Protein AF-A0A2D5AUI6-F1 (afdb_monomer_lite)

Sequence (337 aa):
MSNEEKGPAPGEEEDAEVAATCLLLDLNDKFDRFAADVLGKLDGIMELKTVVAQLCESRCRQRASEATRKRQQRARDKEERERDRIPLDTCIFRRDDRLKLKYFYWAHIGIQFGLVGDSARFLQFVAGDWNHKTFLKKPIARISNRPNYWKGGIRHECTWCDMFGSERKVNSNTCWEIIFWDFKYHMVQVVQRMAAMPDWPNVTRPFKDAVRVALGDMHCMCEDEIGPLVVKGHTFEPQMPAEDMDKVPHFKILVQQVMQAYRRGISKGCDSDLEVVRIGKRCYDEHCKLLRNEANNMRFLVNLKGHAGKKLTDQERDHREHLGFLGFYEKPDVKTV

Foldseek 3Di:
DDDDDDDDDPPPVVVVVVVVVVVVVVVVVVVVVVVVVVVVVVVVVVVVVVVVVVVVVVVVVVVVVVVVVVVVVVVVVLCVLCVQAAAADQALLADDLSCLQVLLLLLLLLLLCQLVLNLLQSLLASLQCSQPRHHNHGQWDQDPNWTWGHHRNGTDTDHLCQQQNDLPWHQLVCLLSHNVLSNLNSLLLNQVSNQPDPSLVSGDPSNLLLSLLSNAPVQVSCCVRRRFDADPNDTGHSPPPSVVCVVPVVSGVSSSSSSVSSVSCNPVGHDCPPPSNVSSNVVSVVVVVVLLVVQVVLVVVCVVCVVVVHDDDPVSVVSLVVSVSSPNHDDPDPPDD

Radius of gyration: 42.54 Å; chains: 1; bounding box: 48×170×56 Å

Structure (mmCIF, N/CA/C/O backbone):
data_AF-A0A2D5AUI6-F1
#
_entry.id   AF-A0A2D5AUI6-F1
#
loop_
_atom_site.group_PDB
_atom_site.id
_atom_site.type_symbol
_atom_site.label_atom_id
_atom_site.label_alt_id
_atom_site.label_comp_id
_atom_site.label_asym_id
_atom_site.label_entity_id
_atom_site.label_seq_id
_atom_site.pdbx_PDB_ins_code
_atom_site.Cartn_x
_atom_site.Cartn_y
_atom_site.Cartn_z
_atom_site.occupancy
_atom_site.B_iso_or_equiv
_atom_site.auth_seq_id
_atom_site.auth_comp_id
_atom_site.auth_asym_id
_atom_site.auth_atom_id
_atom_site.pdbx_PDB_model_num
ATOM 1 N N . MET A 1 1 ? -4.365 139.238 30.256 1.00 38.31 1 MET A N 1
ATOM 2 C CA . MET A 1 1 ? -3.636 138.032 29.827 1.00 38.31 1 MET A CA 1
ATOM 3 C C . MET A 1 1 ? -4.371 136.849 30.407 1.00 38.31 1 MET A C 1
ATOM 5 O O . MET A 1 1 ? -4.697 136.907 31.582 1.00 38.31 1 MET A O 1
ATOM 9 N N . SER A 1 2 ? -4.611 135.843 29.567 1.00 44.75 2 SER A N 1
ATOM 10 C CA . SER A 1 2 ? -4.887 134.466 29.988 1.00 44.75 2 SER A CA 1
ATOM 11 C C . SER A 1 2 ? -6.259 134.234 30.624 1.00 44.75 2 SER A C 1
ATOM 13 O O . SER A 1 2 ? -6.348 134.005 31.823 1.00 44.75 2 SER A O 1
ATOM 15 N N . ASN A 1 3 ? -7.316 134.266 29.802 1.00 31.61 3 ASN A N 1
ATOM 16 C CA . ASN A 1 3 ? -8.539 133.551 30.157 1.00 31.61 3 ASN A CA 1
ATOM 17 C C . ASN A 1 3 ? -8.384 132.095 29.736 1.00 31.61 3 ASN A C 1
ATOM 19 O O . ASN A 1 3 ? -8.105 131.785 28.576 1.00 31.61 3 ASN A O 1
ATOM 23 N N . GLU A 1 4 ? -8.516 131.275 30.762 1.00 49.44 4 GLU A N 1
ATOM 24 C CA . GLU A 1 4 ? -8.685 129.840 30.781 1.00 49.44 4 GLU A CA 1
ATOM 25 C C . GLU A 1 4 ? -9.845 129.364 29.897 1.00 49.44 4 GLU A C 1
ATOM 27 O O . GLU A 1 4 ? -10.679 130.141 29.431 1.00 49.44 4 GLU A O 1
ATOM 32 N N . GLU A 1 5 ? -9.894 128.035 29.797 1.00 41.78 5 GLU A N 1
ATOM 33 C CA . GLU A 1 5 ? -11.000 127.209 29.314 1.00 41.78 5 GLU A CA 1
ATOM 34 C C . GLU A 1 5 ? -11.079 127.088 27.783 1.00 41.78 5 GLU A C 1
ATOM 36 O O . GLU A 1 5 ? -11.071 128.052 27.029 1.00 41.78 5 GLU A O 1
ATOM 41 N N . LYS A 1 6 ? -11.143 125.877 27.231 1.00 47.16 6 LYS A N 1
ATOM 42 C CA . LYS A 1 6 ? -12.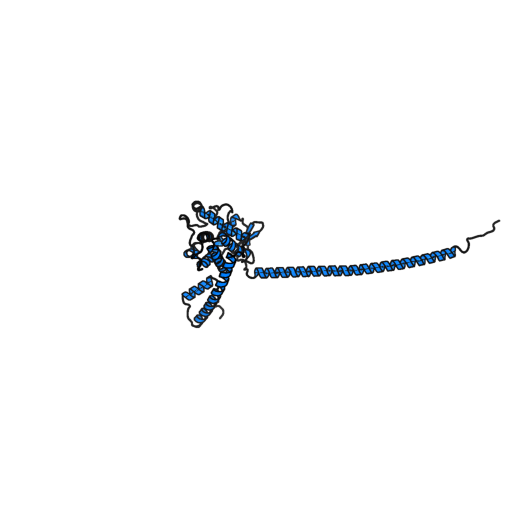062 124.811 27.634 1.00 47.16 6 LYS A CA 1
ATOM 43 C C . LYS A 1 6 ? -11.436 123.425 27.498 1.00 47.16 6 LYS A C 1
ATOM 45 O O . LYS A 1 6 ? -10.985 123.054 26.417 1.00 47.16 6 LYS A O 1
ATOM 50 N N . GLY A 1 7 ? -11.452 122.674 28.601 1.00 42.06 7 GLY A N 1
ATOM 51 C CA . GLY A 1 7 ? -11.261 121.224 28.592 1.00 42.06 7 GLY A CA 1
ATOM 52 C C . GLY A 1 7 ? -12.373 120.514 27.804 1.00 42.06 7 GLY A C 1
ATOM 53 O O . GLY A 1 7 ? -13.402 121.136 27.512 1.00 42.06 7 GLY A O 1
ATOM 54 N N . PRO A 1 8 ? -12.149 119.246 27.417 1.00 44.72 8 PRO A N 1
ATOM 55 C CA . PRO A 1 8 ? -12.988 118.527 26.463 1.00 44.72 8 PRO A CA 1
ATOM 56 C C . PRO A 1 8 ? -14.406 118.324 27.001 1.00 44.72 8 PRO A C 1
ATOM 58 O O . PRO A 1 8 ? -14.630 118.301 28.210 1.00 44.72 8 PRO A O 1
ATOM 61 N N . ALA A 1 9 ? -15.372 118.236 26.086 1.00 43.06 9 ALA A N 1
ATOM 62 C CA . ALA A 1 9 ? -16.791 118.246 26.409 1.00 43.06 9 ALA A CA 1
ATOM 63 C C . ALA A 1 9 ? -17.230 116.985 27.190 1.00 43.06 9 ALA A C 1
ATOM 65 O O . ALA A 1 9 ? -16.770 115.889 26.873 1.00 43.06 9 ALA A O 1
ATOM 66 N N . PRO A 1 10 ? -18.179 117.099 28.143 1.00 44.88 10 PRO A N 1
ATOM 67 C CA . PRO A 1 10 ? -18.500 116.057 29.129 1.00 44.88 10 PRO A CA 1
ATOM 68 C C . PRO A 1 10 ? -19.363 114.901 28.586 1.00 44.88 10 PRO A C 1
ATOM 70 O O . PRO A 1 10 ? -20.065 114.263 29.357 1.00 44.88 10 PRO A O 1
ATOM 73 N N . GLY A 1 11 ? -19.380 114.675 27.268 1.00 48.50 11 GLY A N 1
ATOM 74 C CA . GLY A 1 11 ? -20.235 113.670 26.618 1.00 48.50 11 GLY A CA 1
ATOM 75 C C . GLY A 1 11 ? -19.485 112.578 25.852 1.00 48.50 11 GLY A C 1
ATOM 76 O O . GLY A 1 11 ? -20.071 111.550 25.550 1.00 48.50 11 GLY A O 1
ATOM 77 N N . GLU A 1 12 ? -18.196 112.759 25.546 1.00 49.72 12 GLU A N 1
ATOM 78 C CA . GLU A 1 12 ? -17.443 111.788 24.729 1.00 49.72 12 GLU A CA 1
ATOM 79 C C . GLU A 1 12 ? -16.850 110.629 25.553 1.00 49.72 12 GLU A C 1
ATOM 81 O O . GLU A 1 12 ? -16.669 109.537 25.019 1.00 49.72 12 GLU A O 1
ATOM 86 N N . GLU A 1 13 ? -16.578 110.829 26.850 1.00 52.41 13 GLU A N 1
ATOM 87 C CA . GLU A 1 13 ? -16.050 109.778 27.740 1.00 52.41 13 GLU A CA 1
ATOM 88 C C . GLU A 1 13 ? -17.133 108.784 28.184 1.00 52.41 13 GLU A C 1
ATOM 90 O O . GLU A 1 13 ? -16.890 107.580 28.168 1.00 52.41 13 GLU A O 1
ATOM 95 N N . GLU A 1 14 ? -18.341 109.261 28.500 1.00 55.78 14 GLU A N 1
ATOM 96 C CA . GLU A 1 14 ? -19.459 108.415 28.947 1.00 55.78 14 GLU A CA 1
ATOM 97 C C . GLU A 1 14 ? -19.996 107.538 27.797 1.00 55.78 14 GLU A C 1
ATOM 99 O O . GLU A 1 14 ? -20.207 106.336 27.968 1.00 55.78 14 GLU A O 1
ATOM 104 N N . ASP A 1 15 ? -20.115 108.093 26.584 1.00 57.22 15 ASP A N 1
ATOM 105 C CA . ASP A 1 15 ? -20.527 107.342 25.390 1.00 57.22 15 ASP A CA 1
ATOM 106 C C . ASP A 1 15 ? -19.463 106.314 24.950 1.00 57.22 15 ASP A C 1
ATOM 108 O O . ASP A 1 15 ? -19.802 105.216 24.494 1.00 57.22 15 ASP A O 1
ATOM 112 N N . ALA A 1 16 ? -18.171 106.621 25.125 1.00 61.09 16 ALA A N 1
ATOM 113 C CA . ALA A 1 16 ? -17.077 105.686 24.856 1.00 61.09 16 ALA A CA 1
ATOM 114 C C . ALA A 1 16 ? -17.008 104.552 25.893 1.00 61.09 16 ALA A C 1
ATOM 116 O O . ALA A 1 16 ? -16.738 103.403 25.530 1.00 61.09 16 ALA A O 1
ATOM 117 N N . GLU A 1 17 ? -17.287 104.845 27.165 1.00 65.00 17 GLU A N 1
ATOM 118 C CA . GLU A 1 17 ? -17.330 103.861 28.249 1.00 65.00 17 GLU A CA 1
ATOM 119 C C . GLU A 1 17 ? -18.533 102.914 28.104 1.00 65.00 17 GLU A C 1
ATOM 121 O O . GLU A 1 17 ? -18.388 101.691 28.218 1.00 65.00 17 GLU A O 1
ATOM 126 N N . VAL A 1 18 ? -19.707 103.436 27.733 1.00 69.94 18 VAL A N 1
ATOM 127 C CA . VAL A 1 18 ? -20.896 102.624 27.425 1.00 69.94 18 VAL A CA 1
ATOM 128 C C . VAL A 1 18 ? -20.669 101.763 26.177 1.00 69.94 18 VAL A C 1
ATOM 130 O O . VAL A 1 18 ? -20.995 100.571 26.188 1.00 69.94 18 VAL A O 1
ATOM 133 N N . ALA A 1 19 ? -20.054 102.311 25.122 1.00 71.19 19 ALA A N 1
ATOM 134 C CA . ALA A 1 19 ? -19.698 101.550 23.924 1.00 71.19 19 ALA A CA 1
ATOM 135 C C . ALA A 1 19 ? -18.679 100.436 24.223 1.00 71.19 19 ALA A C 1
ATOM 137 O O . ALA A 1 19 ? -18.866 99.305 23.770 1.00 71.19 19 ALA A O 1
ATOM 138 N N . ALA A 1 20 ? -17.646 100.712 25.027 1.00 72.31 20 ALA A N 1
ATOM 139 C CA . ALA A 1 20 ? -16.664 99.718 25.462 1.00 72.31 20 ALA A CA 1
ATOM 140 C C . ALA A 1 20 ? -17.305 98.608 26.311 1.00 72.31 20 ALA A C 1
ATOM 142 O O . ALA A 1 20 ? -17.007 97.429 26.114 1.00 72.31 20 ALA A O 1
ATOM 143 N N . THR A 1 21 ? -18.241 98.965 27.193 1.00 75.31 21 THR A N 1
ATOM 144 C CA . THR A 1 21 ? -18.984 98.009 28.027 1.00 75.31 21 THR A CA 1
ATOM 145 C C . THR A 1 21 ? -19.891 97.113 27.180 1.00 75.31 21 THR A C 1
ATOM 147 O O . THR A 1 21 ? -19.905 95.896 27.364 1.00 75.31 21 THR A O 1
ATOM 150 N N . CYS A 1 22 ? -20.588 97.673 26.185 1.00 75.88 22 CYS A N 1
ATOM 151 C CA . CYS A 1 22 ? -21.398 96.895 25.242 1.00 75.88 22 CYS A CA 1
ATOM 152 C C . CYS A 1 22 ? -20.542 95.936 24.400 1.00 75.88 22 CYS A C 1
ATOM 154 O O . CYS A 1 22 ? -20.947 94.804 24.142 1.00 75.88 22 CYS A O 1
ATOM 156 N N . LEU A 1 23 ? -19.344 96.367 24.001 1.00 79.94 23 LEU A N 1
ATOM 157 C CA . LEU A 1 23 ? -18.418 95.565 23.204 1.00 79.94 23 LEU A CA 1
ATOM 158 C C . LEU A 1 23 ? -17.810 94.420 24.026 1.00 79.94 23 LEU A C 1
ATOM 160 O O . LEU A 1 23 ? -17.677 93.312 23.514 1.00 79.94 23 LEU A O 1
ATOM 164 N N . LEU A 1 24 ? -17.506 94.658 25.307 1.00 78.50 24 LEU A N 1
ATOM 165 C CA . LEU A 1 24 ? -17.081 93.620 26.251 1.00 78.50 24 LEU A CA 1
ATOM 166 C C . LEU A 1 24 ? -18.185 92.592 26.514 1.00 78.50 24 LEU A C 1
ATOM 168 O O . LEU A 1 24 ? -17.896 91.398 26.540 1.00 78.50 24 LEU A O 1
ATOM 172 N N . LEU A 1 25 ? -19.438 93.034 26.657 1.00 81.50 25 LEU A N 1
ATOM 173 C CA . LEU A 1 25 ? -20.585 92.136 26.809 1.00 81.50 25 LEU A CA 1
ATOM 174 C C . LEU A 1 25 ? -20.798 91.275 25.555 1.00 81.50 25 LEU A C 1
ATOM 176 O O . LEU A 1 25 ? -20.949 90.065 25.677 1.00 81.50 25 LEU A O 1
ATOM 180 N N . ASP A 1 26 ? -20.718 91.859 24.355 1.00 81.56 26 ASP A N 1
ATOM 181 C CA . ASP A 1 26 ? -20.817 91.116 23.088 1.00 81.56 26 ASP A CA 1
ATOM 182 C C . ASP A 1 26 ? -19.632 90.148 22.889 1.00 81.56 26 ASP A C 1
ATOM 184 O O . ASP A 1 26 ? -19.789 89.047 22.357 1.00 81.56 26 ASP A O 1
ATOM 188 N N . LEU A 1 27 ? -18.431 90.517 23.352 1.00 83.88 27 LEU A N 1
ATOM 189 C CA . LEU A 1 27 ? -17.269 89.626 23.338 1.00 83.88 27 LEU A CA 1
ATOM 190 C C . LEU A 1 27 ? -17.451 88.447 24.301 1.00 83.88 27 LEU A C 1
ATOM 192 O O . LEU A 1 27 ? -17.103 87.321 23.947 1.00 83.88 27 LEU A O 1
ATOM 196 N N . ASN A 1 28 ? -18.006 88.701 25.489 1.00 85.12 28 ASN A N 1
ATOM 197 C CA . ASN A 1 28 ? -18.287 87.674 26.484 1.00 85.12 28 ASN A CA 1
ATOM 198 C C . ASN A 1 28 ? -19.366 86.705 25.980 1.00 85.12 28 ASN A C 1
ATOM 200 O O . ASN A 1 28 ? -19.156 85.498 26.003 1.00 85.12 28 ASN A O 1
ATOM 204 N N . ASP A 1 29 ? -20.438 87.222 25.377 1.00 86.88 29 ASP A N 1
ATOM 205 C CA . ASP A 1 29 ? -21.475 86.421 24.718 1.00 86.88 29 ASP A CA 1
ATOM 206 C C . ASP A 1 29 ? -20.906 85.539 23.594 1.00 86.88 29 ASP A C 1
ATOM 208 O O . ASP A 1 29 ? -21.265 84.366 23.448 1.00 86.88 29 ASP A O 1
ATOM 212 N N . LYS A 1 30 ? -19.997 86.086 22.776 1.00 86.62 30 LYS A N 1
ATOM 213 C CA . LYS A 1 30 ? -19.307 85.319 21.726 1.00 86.62 30 LYS A CA 1
ATOM 214 C C . LYS A 1 30 ? -18.381 84.261 22.314 1.00 86.62 30 LYS A C 1
ATOM 216 O O . LYS A 1 30 ? -18.309 83.162 21.763 1.00 86.62 30 LYS A O 1
ATOM 221 N N . PHE A 1 31 ? -17.690 84.573 23.409 1.00 88.88 31 PHE A N 1
ATOM 222 C CA . PHE A 1 31 ? -16.815 83.633 24.099 1.00 88.88 31 PHE A CA 1
ATOM 223 C C . PHE A 1 31 ? -17.612 82.493 24.737 1.00 88.88 31 PHE A C 1
ATOM 225 O O . PHE A 1 31 ? -17.241 81.337 24.562 1.00 88.88 31 PHE A O 1
ATOM 232 N N . ASP A 1 32 ? -18.750 82.788 25.363 1.00 89.44 32 ASP A N 1
ATOM 233 C CA . ASP A 1 32 ? -19.644 81.792 25.956 1.00 89.44 32 ASP A CA 1
ATOM 234 C C . ASP A 1 32 ? -20.231 80.860 24.888 1.00 89.44 32 ASP A C 1
ATOM 236 O O . ASP A 1 32 ? -20.231 79.636 25.049 1.00 89.44 32 ASP A O 1
ATOM 240 N N . ARG A 1 33 ? -20.649 81.407 23.737 1.00 89.12 33 ARG A N 1
ATOM 241 C CA . ARG A 1 33 ? -21.103 80.595 22.592 1.00 89.12 33 ARG A CA 1
ATOM 242 C C . ARG A 1 33 ? -19.983 79.727 22.022 1.00 89.12 33 ARG A C 1
ATOM 244 O O . ARG A 1 33 ? -20.224 78.569 21.688 1.00 89.12 33 ARG A O 1
ATOM 251 N N . PHE A 1 34 ? -18.766 80.260 21.921 1.00 89.44 34 PHE A N 1
ATOM 252 C CA . PHE A 1 34 ? -17.604 79.498 21.467 1.00 89.44 34 PHE A CA 1
ATOM 253 C C . PHE A 1 34 ? -17.234 78.386 22.455 1.00 89.44 34 PHE A C 1
ATOM 255 O O . PHE A 1 34 ? -17.007 77.253 22.038 1.00 89.44 34 PHE A O 1
ATOM 262 N N . ALA A 1 35 ? -17.220 78.676 23.757 1.00 87.50 35 ALA A N 1
ATOM 263 C CA . ALA A 1 35 ? -16.947 77.699 24.804 1.00 87.50 35 ALA A CA 1
ATOM 264 C C . ALA A 1 35 ? -17.988 76.568 24.794 1.00 87.50 35 ALA A C 1
ATOM 266 O O . ALA A 1 35 ? -17.611 75.397 24.839 1.00 87.50 35 ALA A O 1
ATOM 267 N N . ALA A 1 36 ? -19.274 76.899 24.643 1.00 88.12 36 ALA A N 1
ATOM 268 C CA . ALA A 1 36 ? -20.344 75.914 24.501 1.00 88.12 36 ALA A CA 1
ATOM 269 C C . ALA A 1 36 ? -20.177 75.038 23.242 1.00 88.12 36 ALA A C 1
ATOM 271 O O . ALA A 1 36 ? -20.328 73.819 23.319 1.00 88.12 36 ALA A O 1
ATOM 272 N N . ASP A 1 37 ? -19.807 75.627 22.099 1.00 90.62 37 ASP A N 1
ATOM 273 C CA . ASP A 1 37 ? -19.569 74.888 20.849 1.00 90.62 37 ASP A CA 1
ATOM 274 C C . ASP A 1 37 ? -18.326 73.977 20.938 1.00 90.62 37 ASP A C 1
ATOM 276 O O . ASP A 1 37 ? -18.327 72.846 20.449 1.00 90.62 37 ASP A O 1
ATOM 280 N N . VAL A 1 38 ? -17.263 74.425 21.617 1.00 89.81 38 VAL A N 1
ATOM 281 C CA . VAL A 1 38 ? -16.061 73.613 21.876 1.00 89.81 38 VAL A CA 1
ATOM 282 C C . VAL A 1 38 ? -16.370 72.443 22.811 1.00 89.81 38 VAL A C 1
ATOM 284 O O . VAL A 1 38 ? -15.929 71.325 22.535 1.00 89.81 38 VAL A O 1
ATOM 287 N N . LEU A 1 39 ? -17.141 72.670 23.878 1.00 90.31 39 LEU A N 1
ATOM 288 C CA . LEU A 1 39 ? -17.572 71.611 24.793 1.00 90.31 39 LEU A CA 1
ATOM 289 C C . LEU A 1 39 ? -18.443 70.574 24.072 1.00 90.31 39 LEU A C 1
ATOM 291 O O . LEU A 1 39 ? -18.146 69.384 24.146 1.00 90.31 39 LEU A O 1
ATOM 295 N N . GLY A 1 40 ? -19.416 71.012 23.266 1.00 90.81 40 GLY A N 1
ATOM 296 C CA . GLY A 1 40 ? -20.244 70.103 22.466 1.00 90.81 40 GLY A CA 1
ATOM 297 C C . GLY A 1 40 ? -19.434 69.261 21.469 1.00 90.81 40 GLY A C 1
ATOM 298 O O . GLY A 1 40 ? -19.699 68.072 21.283 1.00 90.81 40 GLY A O 1
ATOM 299 N N . LYS A 1 41 ? -18.388 69.835 20.859 1.00 90.19 41 LYS A N 1
ATOM 300 C CA . LYS A 1 41 ? -17.468 69.086 19.982 1.00 90.19 41 LYS A CA 1
ATOM 301 C C . LYS A 1 41 ? -16.600 68.090 20.750 1.00 90.19 41 LYS A C 1
ATOM 303 O O . LYS A 1 41 ? -16.355 66.997 20.241 1.00 90.19 41 LYS A O 1
ATOM 308 N N . LEU A 1 42 ? -16.130 68.442 21.948 1.00 91.12 42 LEU A N 1
ATOM 309 C CA . LEU A 1 42 ? -15.363 67.539 22.814 1.00 91.12 42 LEU A CA 1
ATOM 310 C C . LEU A 1 42 ? -16.201 66.335 23.255 1.00 91.12 42 LEU A C 1
ATOM 312 O O . LEU A 1 42 ? -15.710 65.205 23.179 1.00 91.12 42 LEU A O 1
ATOM 316 N N . ASP A 1 43 ? -17.463 66.556 23.622 1.00 91.56 43 ASP A N 1
ATOM 317 C CA . ASP A 1 43 ? -18.401 65.483 23.964 1.00 91.56 43 ASP A CA 1
ATOM 318 C C . ASP A 1 43 ? -18.624 64.544 22.769 1.00 91.56 43 ASP A C 1
ATOM 320 O O . ASP A 1 43 ? -18.458 63.327 22.892 1.00 91.56 43 ASP A O 1
ATOM 324 N N . GLY A 1 44 ? -18.843 65.098 21.569 1.00 89.69 44 GLY A N 1
ATOM 325 C CA . GLY A 1 44 ? -18.952 64.306 20.338 1.00 89.69 44 GLY A CA 1
ATOM 326 C C . GLY A 1 44 ? -17.694 63.481 20.019 1.00 89.69 44 GLY A C 1
ATOM 327 O O . GLY A 1 44 ? -17.786 62.336 19.566 1.00 89.69 44 GLY A O 1
ATOM 328 N N . ILE A 1 45 ? -16.496 64.011 20.297 1.00 91.25 45 ILE A N 1
ATOM 329 C CA . ILE A 1 45 ? -15.228 63.276 20.134 1.00 91.25 45 ILE A CA 1
ATOM 330 C C . ILE A 1 45 ? -15.119 62.129 21.150 1.00 91.25 45 ILE A C 1
ATOM 332 O O . ILE A 1 45 ? -14.643 61.040 20.806 1.00 91.25 45 ILE A O 1
ATOM 336 N N . MET A 1 46 ? -15.556 62.343 22.391 1.00 91.69 46 MET A N 1
ATOM 337 C CA . MET A 1 46 ? -15.529 61.327 23.446 1.00 91.69 46 MET A CA 1
ATOM 338 C C . MET A 1 46 ? -16.505 60.176 23.170 1.00 91.69 46 MET A C 1
ATOM 340 O O . MET A 1 46 ? -16.151 59.003 23.352 1.00 91.69 46 MET A O 1
ATOM 344 N N . GLU A 1 47 ? -17.693 60.481 22.652 1.00 92.38 47 GLU A N 1
ATOM 345 C CA . GLU A 1 47 ? -18.646 59.472 22.185 1.00 92.38 47 GLU A CA 1
ATOM 346 C C . GLU A 1 47 ? -18.076 58.666 21.014 1.00 92.38 47 GLU A C 1
ATOM 348 O O . GLU A 1 47 ? -18.057 57.431 21.056 1.00 92.38 47 GLU A O 1
ATOM 353 N N . LEU A 1 48 ? -17.510 59.343 20.008 1.00 92.19 48 LEU A N 1
ATOM 354 C CA . LEU A 1 48 ? -16.895 58.681 18.858 1.00 92.19 48 LEU A CA 1
ATOM 355 C C . LEU A 1 48 ? -15.749 57.755 19.286 1.00 92.19 48 LEU A C 1
ATOM 357 O O . LEU A 1 48 ? -15.663 56.620 18.814 1.00 92.19 48 LEU A O 1
ATOM 361 N N . LYS A 1 49 ? -14.896 58.196 20.218 1.00 92.50 49 LYS A N 1
ATOM 362 C CA . LYS A 1 49 ? -13.824 57.368 20.793 1.00 92.50 49 LYS A CA 1
ATOM 363 C C . LYS A 1 49 ? -14.385 56.096 21.428 1.00 92.50 49 LYS A C 1
ATOM 365 O O . LYS A 1 49 ? -13.821 55.018 21.233 1.00 92.50 49 LYS A O 1
ATOM 370 N N . THR A 1 50 ? -15.493 56.209 22.154 1.00 92.00 50 THR A N 1
ATOM 371 C CA . THR A 1 50 ? -16.148 55.073 22.816 1.00 92.00 50 THR A CA 1
ATOM 372 C C . THR A 1 50 ? -16.709 54.085 21.794 1.00 92.00 50 THR A C 1
ATOM 374 O O . THR A 1 50 ? -16.437 52.886 21.885 1.00 92.00 50 THR A O 1
ATOM 377 N N . VAL A 1 51 ? -17.406 54.575 20.765 1.00 91.38 51 VAL A N 1
ATOM 378 C CA . VAL A 1 51 ? -17.941 53.738 19.678 1.00 91.38 51 VAL A CA 1
ATOM 379 C C . VAL A 1 51 ? -16.813 53.038 18.914 1.00 91.38 51 VAL A C 1
ATOM 381 O O . VAL A 1 51 ? -16.877 51.832 18.666 1.00 91.38 51 VAL A O 1
ATOM 384 N N . VAL A 1 52 ? -15.736 53.756 18.584 1.00 91.00 52 VAL A N 1
ATOM 385 C CA . VAL A 1 52 ? -14.568 53.187 17.892 1.00 91.00 52 VAL A CA 1
ATOM 386 C C . VAL A 1 52 ? -13.879 52.121 18.747 1.00 91.00 52 VAL A C 1
ATOM 388 O O . VAL A 1 52 ? -13.496 51.076 18.214 1.00 91.00 52 VAL A O 1
ATOM 391 N N . ALA A 1 53 ? -13.754 52.332 20.061 1.00 90.81 53 ALA A N 1
ATOM 392 C CA . ALA A 1 53 ? -13.202 51.335 20.976 1.00 90.81 53 ALA A CA 1
ATOM 393 C C . ALA A 1 53 ? -14.057 50.056 20.999 1.00 90.81 53 ALA A C 1
ATOM 395 O O . ALA A 1 53 ? -13.526 48.959 20.812 1.00 90.81 53 ALA A O 1
ATOM 396 N N . GLN A 1 54 ? -15.382 50.189 21.111 1.00 91.31 54 GLN A N 1
ATOM 397 C CA . GLN A 1 54 ? -16.314 49.056 21.084 1.00 91.31 54 GLN A CA 1
ATOM 398 C C . GLN A 1 54 ? -16.266 48.288 19.755 1.00 91.31 54 GLN A C 1
ATOM 400 O O . GLN A 1 54 ? -16.250 47.053 19.747 1.00 91.31 54 GLN A O 1
ATOM 405 N N . LEU A 1 55 ? -16.191 48.992 18.621 1.00 89.81 55 LEU A N 1
ATOM 406 C CA . LEU A 1 55 ? -16.050 48.370 17.302 1.00 89.81 55 LEU A CA 1
ATOM 407 C C . LEU A 1 55 ? -14.715 47.628 17.161 1.00 89.81 55 LEU A C 1
ATOM 409 O O . LEU A 1 55 ? -14.685 46.509 16.640 1.00 89.81 55 LEU A O 1
ATOM 413 N N . CYS A 1 56 ? -13.618 48.210 17.654 1.00 89.44 56 CYS A N 1
ATOM 414 C CA . CYS A 1 56 ? -12.309 47.559 17.678 1.00 89.44 56 CYS A CA 1
ATOM 415 C C . CYS A 1 56 ? -12.334 46.280 18.524 1.00 89.44 56 CYS A C 1
ATOM 417 O O . CYS A 1 56 ? -11.891 45.229 18.056 1.00 89.44 56 CYS A O 1
ATOM 419 N N . GLU A 1 57 ? -12.901 46.335 19.731 1.00 91.81 57 GLU A N 1
ATOM 420 C CA . GLU A 1 57 ? -13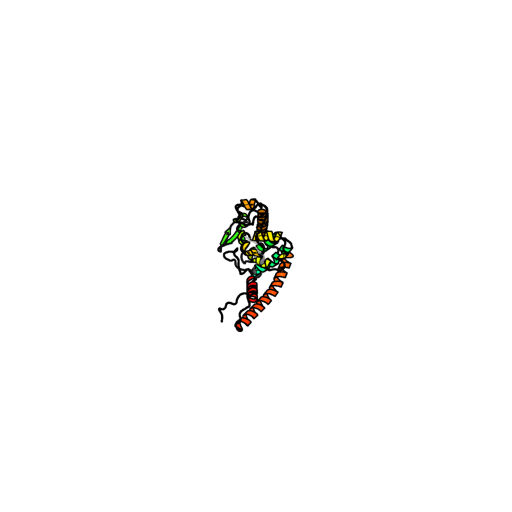.050 45.167 20.600 1.00 91.81 57 GLU A CA 1
ATOM 421 C C . GLU A 1 57 ? -13.921 44.082 19.969 1.00 91.81 57 GLU A C 1
ATOM 423 O O . GLU A 1 57 ? -13.533 42.912 19.955 1.00 91.81 57 GLU A O 1
ATOM 428 N N . SER A 1 58 ? -15.068 44.457 19.400 1.00 87.88 58 SER A N 1
ATOM 429 C CA . SER A 1 58 ? -15.966 43.535 18.702 1.00 87.88 58 SER A CA 1
ATOM 430 C C . SER A 1 58 ? -15.245 42.833 17.547 1.00 87.88 58 SER A C 1
ATOM 432 O O . SER A 1 58 ? -15.269 41.603 17.447 1.00 87.88 58 SER A O 1
ATOM 434 N N . ARG A 1 59 ? -14.487 43.582 16.735 1.00 87.75 59 ARG A N 1
ATOM 435 C CA . ARG A 1 59 ? -13.695 43.029 15.627 1.00 87.75 59 ARG A CA 1
ATOM 436 C C . ARG A 1 59 ? -12.578 42.103 16.116 1.00 87.75 59 ARG A C 1
ATOM 438 O O . ARG A 1 59 ? -12.334 41.062 15.503 1.00 87.75 59 ARG A O 1
ATOM 445 N N . CYS A 1 60 ? -11.914 42.439 17.222 1.00 87.69 60 CYS A N 1
ATOM 446 C CA . CYS A 1 60 ? -10.919 41.573 17.860 1.00 87.69 60 CYS A CA 1
ATOM 447 C C . CYS A 1 60 ? -11.545 40.268 18.376 1.00 87.69 60 CYS A C 1
ATOM 449 O O . CYS A 1 60 ? -11.015 39.190 18.098 1.00 87.69 60 CYS A O 1
ATOM 451 N N . ARG A 1 61 ? -12.703 40.337 19.048 1.00 86.69 61 ARG A N 1
ATOM 452 C CA . ARG A 1 61 ? -13.446 39.157 19.526 1.00 86.69 61 ARG A CA 1
ATOM 453 C C . ARG A 1 61 ? -13.916 38.274 18.369 1.00 86.69 61 ARG A C 1
ATOM 455 O O . ARG A 1 61 ? -13.743 37.058 18.431 1.00 86.69 61 ARG A O 1
ATOM 462 N N . GLN A 1 62 ? -14.430 38.863 17.288 1.00 87.12 62 GLN A N 1
ATOM 463 C CA . GLN A 1 62 ? -14.818 38.130 16.076 1.00 87.12 62 GLN A CA 1
ATOM 464 C C . GLN A 1 62 ? -13.626 37.392 15.457 1.00 87.12 62 GLN A C 1
ATOM 466 O O . GLN A 1 62 ? -13.706 36.187 15.217 1.00 87.12 62 GLN A O 1
ATOM 471 N N . ARG A 1 63 ? -12.481 38.068 15.281 1.00 87.12 63 ARG A N 1
ATOM 472 C CA . ARG A 1 63 ? -11.249 37.436 14.774 1.00 87.12 63 ARG A CA 1
ATOM 473 C C . ARG A 1 63 ? -10.767 36.299 15.678 1.00 87.12 63 ARG A C 1
ATOM 475 O O . ARG A 1 63 ? -10.369 35.251 15.173 1.00 87.12 63 ARG A O 1
ATOM 482 N N . ALA A 1 64 ? -10.814 36.480 16.999 1.00 89.00 64 ALA A N 1
ATOM 483 C CA . ALA A 1 64 ? -10.423 35.453 17.964 1.00 89.00 64 ALA A CA 1
ATOM 484 C C . ALA A 1 64 ? -11.361 34.232 17.924 1.00 89.00 64 ALA A C 1
ATOM 486 O O . ALA A 1 64 ? -10.893 33.090 17.920 1.00 89.00 64 ALA A O 1
ATOM 487 N N . SER A 1 65 ? -12.672 34.461 17.827 1.00 89.38 65 SER A N 1
ATOM 488 C CA . SER A 1 65 ? -13.681 33.406 17.688 1.00 89.38 65 SER A CA 1
ATOM 489 C C . SER A 1 65 ? -13.506 32.628 16.381 1.00 89.38 65 SER A C 1
ATOM 491 O O . SER A 1 65 ? -13.415 31.399 16.392 1.00 89.38 65 SER A O 1
ATOM 493 N N . GLU A 1 66 ? -13.328 33.316 15.250 1.00 90.25 66 GLU A N 1
ATOM 494 C CA . GLU A 1 66 ? -13.061 32.667 13.964 1.00 90.25 66 GLU A CA 1
ATOM 495 C C . GLU A 1 66 ? -11.754 31.874 13.956 1.00 90.25 66 GLU A C 1
ATOM 497 O O . GLU A 1 66 ? -11.705 30.769 13.407 1.00 90.25 66 GLU A O 1
ATOM 502 N N . ALA A 1 67 ? -10.691 32.413 14.559 1.00 89.38 67 ALA A N 1
ATOM 503 C CA . ALA A 1 67 ? -9.422 31.709 14.698 1.00 89.38 67 ALA A CA 1
ATOM 504 C C . ALA A 1 67 ? -9.589 30.438 15.540 1.00 89.38 67 ALA A C 1
ATOM 506 O O . ALA A 1 67 ? -9.070 29.384 15.168 1.00 89.38 67 ALA A O 1
ATOM 507 N N . THR A 1 68 ? -10.360 30.512 16.626 1.00 90.94 68 THR A N 1
ATOM 508 C CA . THR A 1 68 ? -10.676 29.365 17.487 1.00 90.94 68 THR A CA 1
ATOM 509 C C . THR A 1 68 ? -11.496 28.323 16.733 1.00 90.94 68 THR A C 1
ATOM 511 O O . THR A 1 68 ? -11.111 27.155 16.703 1.00 90.94 68 THR A O 1
ATOM 514 N N . ARG A 1 69 ? -12.542 28.740 16.010 1.00 91.56 69 ARG A N 1
ATOM 515 C CA . ARG A 1 69 ? -13.347 27.865 15.145 1.00 91.56 69 ARG A CA 1
ATOM 516 C C . ARG A 1 69 ? -12.486 27.164 14.095 1.00 91.56 69 ARG A C 1
ATOM 518 O O . ARG A 1 69 ? -12.588 25.953 13.922 1.00 91.56 69 ARG A O 1
ATOM 525 N N . LYS A 1 70 ? -11.594 27.898 13.417 1.00 90.94 70 LYS A N 1
ATOM 526 C CA . LYS A 1 70 ? -10.660 27.329 12.429 1.00 90.94 70 LYS A CA 1
ATOM 527 C C . LYS A 1 70 ? -9.677 26.344 13.068 1.00 90.94 70 LYS A C 1
ATOM 529 O O . LYS A 1 70 ? -9.375 25.325 12.454 1.00 90.94 70 LYS A O 1
ATOM 534 N N . ARG A 1 71 ? -9.184 26.610 14.284 1.00 89.19 71 ARG A N 1
ATOM 535 C CA . ARG A 1 71 ? -8.323 25.675 15.034 1.00 89.19 71 ARG A CA 1
ATOM 536 C C . ARG A 1 71 ? -9.074 24.394 15.399 1.00 89.19 71 ARG A C 1
ATOM 538 O O . ARG A 1 71 ? -8.559 23.315 15.131 1.00 89.19 71 ARG A O 1
ATOM 545 N N . GLN A 1 72 ? -10.292 24.513 15.926 1.00 89.75 72 GLN A N 1
ATOM 546 C CA . GLN A 1 72 ? -11.147 23.371 16.260 1.00 89.75 72 GLN A CA 1
ATOM 547 C C . GLN A 1 72 ? -11.515 22.549 15.022 1.00 89.75 72 GLN A C 1
ATOM 549 O O . GLN A 1 72 ? -11.493 21.325 15.076 1.00 89.75 72 GLN A O 1
ATOM 554 N N . GLN A 1 73 ? -11.806 23.197 13.890 1.00 89.06 73 GLN A N 1
ATOM 555 C CA . GLN A 1 73 ? -12.051 22.489 12.634 1.00 89.06 73 GLN A CA 1
ATOM 556 C C . GLN A 1 73 ? -10.817 21.696 12.197 1.00 89.06 73 GLN A C 1
ATOM 558 O O . GLN A 1 73 ? -10.914 20.499 11.976 1.00 89.06 73 GLN A O 1
ATOM 563 N N . ARG A 1 74 ? -9.635 22.325 12.173 1.00 87.56 74 ARG A N 1
ATOM 564 C CA . ARG A 1 74 ? -8.383 21.638 11.813 1.00 87.56 74 ARG A CA 1
ATOM 565 C C . ARG A 1 74 ? -8.056 20.477 12.749 1.00 87.56 74 ARG A C 1
ATOM 567 O O . ARG A 1 74 ? -7.500 19.489 12.283 1.00 87.56 74 ARG A O 1
ATOM 574 N N . ALA A 1 75 ? -8.355 20.611 14.042 1.00 87.06 75 ALA A N 1
ATOM 575 C CA . ALA A 1 75 ? -8.169 19.545 15.020 1.00 87.06 75 ALA A CA 1
ATOM 576 C C . ALA A 1 75 ? -9.097 18.359 14.724 1.00 87.06 75 ALA A C 1
ATOM 578 O O . ALA A 1 75 ? -8.608 17.244 14.584 1.00 87.06 75 ALA A O 1
ATOM 579 N N . ARG A 1 76 ? -10.392 18.617 14.497 1.00 86.06 76 ARG A N 1
ATOM 580 C CA . ARG A 1 76 ? -11.366 17.587 14.101 1.00 86.06 76 ARG A CA 1
ATOM 581 C C . ARG A 1 76 ? -10.983 16.903 12.790 1.00 86.06 76 ARG A C 1
ATOM 583 O O . ARG A 1 76 ? -10.907 15.681 12.742 1.00 86.06 76 ARG A O 1
ATOM 590 N N . ASP A 1 77 ? -10.629 17.677 11.765 1.00 82.81 77 ASP A N 1
ATOM 591 C CA . ASP A 1 77 ? -10.189 17.136 10.474 1.00 82.81 77 ASP A CA 1
ATOM 592 C C . ASP A 1 77 ? -8.900 16.309 10.610 1.00 82.81 77 ASP A C 1
ATOM 594 O O . ASP A 1 77 ? -8.626 15.432 9.789 1.00 82.81 77 ASP A O 1
ATOM 598 N N . LYS A 1 78 ? -8.037 16.640 11.578 1.00 83.12 78 LYS A N 1
ATOM 599 C CA . LYS A 1 78 ? -6.805 15.895 11.857 1.00 83.12 78 LYS A CA 1
ATOM 600 C C . LYS A 1 78 ? -7.128 14.578 12.557 1.00 83.12 78 LYS A C 1
ATOM 602 O O . LYS A 1 78 ? -6.661 13.546 12.092 1.00 83.12 78 LYS A O 1
ATOM 607 N N . GLU A 1 79 ? -7.946 14.607 13.604 1.00 83.75 79 GLU A N 1
ATOM 608 C CA . GLU A 1 79 ? -8.400 13.409 14.321 1.00 83.75 79 GLU A CA 1
ATOM 609 C C . GLU A 1 79 ? -9.121 12.434 13.390 1.00 83.75 79 GLU A C 1
ATOM 611 O O . GLU A 1 79 ? -8.837 11.240 13.400 1.00 83.75 79 GLU A O 1
ATOM 616 N N . GLU A 1 80 ? -10.002 12.932 12.522 1.00 81.00 80 GLU A N 1
ATOM 617 C CA . GLU A 1 80 ? -10.686 12.101 11.533 1.00 81.00 80 GLU A CA 1
ATOM 618 C C . GLU A 1 80 ? -9.703 11.460 10.544 1.00 81.00 80 GLU A C 1
ATOM 620 O O . GLU A 1 80 ? -9.796 10.266 10.266 1.00 81.00 80 GLU A O 1
ATOM 625 N N . ARG A 1 81 ? -8.703 12.215 10.072 1.00 77.00 81 ARG A N 1
ATOM 626 C CA . ARG A 1 81 ? -7.657 11.688 9.181 1.00 77.00 81 ARG A CA 1
ATOM 627 C C . ARG A 1 81 ? -6.732 10.682 9.857 1.00 77.00 81 ARG A C 1
ATOM 629 O O . ARG A 1 81 ? -6.165 9.846 9.152 1.00 77.00 81 ARG A O 1
ATOM 636 N N . GLU A 1 82 ? -6.515 10.804 11.162 1.00 84.75 82 GLU A N 1
ATOM 637 C CA . GLU A 1 82 ? -5.573 9.992 11.939 1.00 84.75 82 GLU A CA 1
ATOM 638 C C . GLU A 1 82 ? -6.219 8.766 12.598 1.00 84.75 82 GLU A C 1
ATOM 640 O O . GLU A 1 82 ? -5.487 7.863 12.990 1.00 84.75 82 GLU A O 1
ATOM 645 N N . ARG A 1 83 ? -7.557 8.692 12.644 1.00 81.69 83 ARG A N 1
ATOM 646 C CA . ARG A 1 83 ? -8.340 7.656 13.341 1.00 81.69 83 ARG A CA 1
ATOM 647 C C . ARG A 1 83 ? -7.882 6.219 13.079 1.00 81.69 83 ARG A C 1
ATOM 649 O O . ARG A 1 83 ? -7.727 5.458 14.025 1.00 81.69 83 ARG A O 1
ATOM 656 N N . ASP A 1 84 ? -7.636 5.877 11.817 1.00 83.00 84 ASP A N 1
ATOM 657 C CA . ASP A 1 84 ? -7.294 4.509 11.395 1.00 83.00 84 ASP A CA 1
ATOM 658 C C . ASP A 1 84 ? -5.796 4.328 11.091 1.00 83.00 84 ASP A C 1
ATOM 660 O O . ASP A 1 84 ? -5.385 3.337 10.483 1.00 83.00 84 ASP A O 1
ATOM 664 N N . ARG A 1 85 ? -4.960 5.311 11.452 1.00 91.00 85 ARG A N 1
ATOM 665 C CA . ARG A 1 85 ? -3.523 5.288 11.168 1.00 91.00 85 ARG A CA 1
ATOM 666 C C . ARG A 1 85 ? -2.738 4.775 12.360 1.00 91.00 85 ARG A C 1
ATOM 668 O O . ARG A 1 85 ? -2.997 5.146 13.500 1.00 91.00 85 ARG A O 1
ATOM 675 N N . ILE A 1 86 ? -1.689 4.011 12.081 1.00 93.12 86 ILE A N 1
ATOM 676 C CA . ILE A 1 86 ? -0.827 3.450 13.125 1.00 93.12 86 ILE A CA 1
ATOM 677 C C . ILE A 1 86 ? 0.488 4.237 13.274 1.00 93.12 86 ILE A C 1
ATOM 679 O O . ILE A 1 86 ? 0.947 4.892 12.328 1.00 93.12 86 ILE A O 1
ATOM 683 N N . PRO A 1 87 ? 1.131 4.221 14.452 1.00 92.88 87 PRO A N 1
ATOM 684 C CA . PRO A 1 87 ? 2.463 4.793 14.612 1.00 92.88 87 PRO A CA 1
ATOM 685 C C . PRO A 1 87 ? 3.512 4.003 13.813 1.00 92.88 87 PRO A C 1
ATOM 687 O O . PRO A 1 87 ? 3.408 2.784 13.649 1.00 92.88 87 PRO A O 1
ATOM 690 N N . LEU A 1 88 ? 4.545 4.707 13.340 1.00 92.50 88 LEU A N 1
ATOM 691 C CA . LEU A 1 88 ? 5.689 4.079 12.675 1.00 92.50 88 LEU A CA 1
ATOM 692 C C . LEU A 1 88 ? 6.428 3.153 13.642 1.00 92.50 88 LEU A C 1
ATOM 694 O O . LEU A 1 88 ? 6.691 3.534 14.781 1.00 92.50 88 LEU A O 1
ATOM 698 N N . ASP A 1 89 ? 6.795 1.973 13.154 1.00 90.31 89 ASP A N 1
ATOM 699 C CA . ASP A 1 89 ? 7.735 1.091 13.840 1.00 90.31 89 ASP A CA 1
ATOM 700 C C . ASP A 1 89 ? 9.189 1.552 13.612 1.00 90.31 89 ASP A C 1
ATOM 702 O O . ASP A 1 89 ? 9.481 2.383 12.750 1.00 90.31 89 ASP A O 1
ATOM 706 N N . THR A 1 90 ? 10.121 1.007 14.385 1.00 89.75 90 THR A N 1
ATOM 707 C CA . THR A 1 90 ? 11.568 1.195 14.249 1.00 89.75 90 THR A CA 1
ATOM 708 C C . THR A 1 90 ? 12.087 0.808 12.864 1.00 89.75 90 THR A C 1
ATOM 710 O O . THR A 1 90 ? 12.969 1.488 12.338 1.00 89.75 90 THR A O 1
ATOM 713 N N . CYS A 1 91 ? 11.534 -0.237 12.242 1.00 89.81 91 CYS A N 1
ATOM 714 C CA . CYS A 1 91 ? 11.933 -0.698 10.917 1.00 89.81 91 CYS A CA 1
ATOM 715 C C . CYS A 1 91 ? 10.730 -0.758 9.971 1.00 89.81 91 CYS A C 1
ATOM 717 O O . CYS A 1 91 ? 10.010 -1.751 9.935 1.00 89.81 91 CYS A O 1
ATOM 719 N N . ILE A 1 92 ? 10.534 0.297 9.173 1.00 94.50 92 ILE A N 1
ATOM 720 C CA . ILE A 1 92 ? 9.335 0.448 8.331 1.00 94.50 92 ILE A CA 1
ATOM 721 C C . ILE A 1 92 ? 9.170 -0.626 7.262 1.00 94.50 92 ILE A C 1
ATOM 723 O O . ILE A 1 92 ? 8.053 -0.825 6.813 1.00 94.50 92 ILE A O 1
ATOM 727 N N . PHE A 1 93 ? 10.257 -1.263 6.825 1.00 94.69 93 PHE A N 1
ATOM 728 C CA . PHE A 1 93 ? 10.208 -2.237 5.740 1.00 94.69 93 PHE A CA 1
ATOM 729 C C . PHE A 1 93 ? 9.980 -3.669 6.219 1.00 94.69 93 PHE A C 1
ATOM 731 O O . PHE A 1 93 ? 9.672 -4.529 5.405 1.00 94.69 93 PHE A O 1
ATOM 738 N N . ARG A 1 94 ? 10.143 -3.961 7.516 1.00 91.75 94 ARG A N 1
ATOM 739 C CA . ARG A 1 94 ? 9.885 -5.311 8.031 1.00 91.75 94 ARG A CA 1
ATOM 740 C C . ARG A 1 94 ? 8.392 -5.617 7.984 1.00 91.75 94 ARG A C 1
ATOM 742 O O . ARG A 1 94 ? 7.554 -4.721 8.028 1.00 91.75 94 ARG A O 1
ATOM 749 N N . ARG A 1 95 ? 8.061 -6.910 7.935 1.00 91.62 95 ARG A N 1
ATOM 750 C CA . ARG A 1 95 ? 6.685 -7.375 8.138 1.00 91.62 95 ARG A CA 1
ATOM 751 C C . ARG A 1 95 ? 6.138 -6.784 9.442 1.00 91.62 95 ARG A C 1
ATOM 753 O O . ARG A 1 95 ? 6.761 -6.933 10.488 1.00 91.62 95 ARG A O 1
ATOM 760 N N . ASP A 1 96 ? 4.960 -6.174 9.358 1.00 92.75 96 ASP A N 1
ATOM 761 C CA . ASP A 1 96 ? 4.252 -5.589 10.495 1.00 92.75 96 ASP A CA 1
ATOM 762 C C . ASP A 1 96 ? 2.897 -6.288 10.637 1.00 92.75 96 ASP A C 1
ATOM 764 O O . ASP A 1 96 ? 2.010 -6.141 9.795 1.00 92.75 96 ASP A O 1
ATOM 768 N N . ASP A 1 97 ? 2.730 -7.078 11.697 1.00 91.62 97 ASP A N 1
ATOM 769 C CA . ASP A 1 97 ? 1.499 -7.840 11.924 1.00 91.62 97 ASP A CA 1
ATOM 770 C C . ASP A 1 97 ? 0.280 -6.943 12.190 1.00 91.62 97 ASP A C 1
ATOM 772 O O . ASP A 1 97 ? -0.854 -7.365 11.957 1.00 91.62 97 ASP A O 1
ATOM 776 N N . ARG A 1 98 ? 0.486 -5.674 12.570 1.00 92.81 98 ARG A N 1
ATOM 777 C CA . ARG A 1 98 ? -0.601 -4.687 12.697 1.00 92.81 98 ARG A CA 1
ATOM 778 C C . ARG A 1 98 ? -1.220 -4.345 11.339 1.00 92.81 98 ARG A C 1
ATOM 780 O O . ARG A 1 98 ? -2.325 -3.816 11.276 1.00 92.81 98 ARG A O 1
ATOM 787 N N . LEU A 1 99 ? -0.526 -4.663 10.244 1.00 95.31 99 LEU A N 1
ATOM 788 C CA . LEU A 1 99 ? -0.974 -4.427 8.876 1.00 95.31 99 LEU A CA 1
ATOM 789 C C . LEU A 1 99 ? -1.674 -5.632 8.240 1.00 95.31 99 LEU A C 1
ATOM 791 O O . LEU A 1 99 ? -2.006 -5.549 7.063 1.00 95.31 99 LEU A O 1
ATOM 795 N N . LYS A 1 100 ? -1.962 -6.727 8.963 1.00 95.31 100 LYS A N 1
ATOM 796 C CA . LYS A 1 100 ? -2.622 -7.924 8.389 1.00 95.31 100 LYS A CA 1
ATOM 797 C C . LYS A 1 100 ? -3.873 -7.600 7.561 1.00 95.31 100 LYS A C 1
ATOM 799 O O . LYS A 1 100 ? -3.965 -8.024 6.409 1.00 95.31 100 LYS A O 1
ATOM 804 N N . LEU A 1 101 ? -4.780 -6.782 8.105 1.00 95.06 101 LEU A N 1
ATOM 805 C CA . LEU A 1 101 ? -5.986 -6.337 7.393 1.00 95.06 101 LEU A CA 1
ATOM 806 C C . LEU A 1 101 ? -5.659 -5.429 6.197 1.00 95.06 101 LEU A C 1
ATOM 808 O O . LEU A 1 101 ? -6.325 -5.491 5.167 1.00 95.06 101 LEU A O 1
ATOM 812 N N . LYS A 1 102 ? -4.599 -4.619 6.291 1.00 96.00 102 LYS A N 1
ATOM 813 C CA . LYS A 1 102 ? -4.123 -3.783 5.180 1.00 96.00 102 LYS A CA 1
ATOM 814 C C . LYS A 1 102 ? -3.496 -4.602 4.055 1.00 96.00 102 LYS A C 1
ATOM 816 O O . LYS A 1 102 ? -3.794 -4.332 2.898 1.00 96.00 102 LYS A O 1
ATOM 821 N N . TYR A 1 103 ? -2.707 -5.629 4.364 1.00 98.06 103 TYR A N 1
ATOM 822 C CA . TYR A 1 103 ? -2.196 -6.564 3.359 1.00 98.06 103 TYR A CA 1
ATOM 823 C C . TYR A 1 103 ? -3.339 -7.290 2.654 1.00 98.06 103 TYR A C 1
ATOM 825 O O . TYR A 1 103 ? -3.296 -7.466 1.441 1.00 98.06 103 TYR A O 1
ATOM 833 N N . PHE A 1 104 ? -4.382 -7.661 3.398 1.00 97.81 104 PHE A N 1
ATOM 834 C CA . PHE A 1 104 ? -5.579 -8.278 2.838 1.00 97.81 104 PHE A CA 1
ATOM 835 C C . PHE A 1 104 ? -6.367 -7.327 1.928 1.00 97.81 104 PHE A C 1
ATOM 837 O O . PHE A 1 104 ? -6.743 -7.697 0.817 1.00 97.81 104 PHE A O 1
ATOM 844 N N . TYR A 1 105 ? -6.519 -6.069 2.339 1.00 97.81 105 TYR A N 1
ATOM 845 C CA . TYR A 1 105 ? -7.085 -5.007 1.508 1.00 97.81 105 TYR A CA 1
ATOM 846 C C . TYR A 1 105 ? -6.290 -4.788 0.212 1.00 97.81 105 TYR A C 1
ATOM 848 O O . TYR A 1 105 ? -6.863 -4.743 -0.878 1.00 97.81 105 TYR A O 1
ATOM 856 N N . TRP A 1 106 ? -4.961 -4.700 0.302 1.00 98.44 106 TRP A N 1
ATOM 857 C CA . TRP A 1 106 ? -4.104 -4.562 -0.876 1.00 98.44 106 TRP A CA 1
ATOM 858 C C . TRP A 1 106 ? -4.152 -5.787 -1.781 1.00 98.44 106 TRP A C 1
ATOM 860 O O . TRP A 1 106 ? -4.107 -5.616 -2.994 1.00 98.44 106 TRP A O 1
ATOM 870 N N . ALA A 1 107 ? -4.297 -6.993 -1.229 1.00 98.50 107 ALA A N 1
ATOM 871 C CA . ALA A 1 107 ? -4.439 -8.212 -2.016 1.00 98.50 107 ALA A CA 1
ATOM 872 C C . ALA A 1 107 ? -5.724 -8.199 -2.856 1.00 98.50 107 ALA A C 1
ATOM 874 O O . ALA A 1 107 ? -5.667 -8.455 -4.056 1.00 98.50 107 ALA A O 1
ATOM 875 N N . HIS A 1 108 ? -6.858 -7.798 -2.275 1.00 98.50 108 HIS A N 1
ATOM 876 C CA . HIS A 1 108 ? -8.117 -7.684 -3.019 1.00 98.50 108 HIS A CA 1
ATOM 877 C C . HIS A 1 108 ? -8.027 -6.687 -4.177 1.00 98.50 108 HIS A C 1
ATOM 879 O O . HIS A 1 108 ? -8.504 -6.963 -5.275 1.00 98.50 108 HIS A O 1
ATOM 885 N N . ILE A 1 109 ? -7.376 -5.544 -3.959 1.00 98.38 109 ILE A N 1
ATOM 886 C CA . ILE A 1 109 ? -7.128 -4.564 -5.024 1.00 98.38 109 ILE A CA 1
ATOM 887 C C . ILE A 1 109 ? -6.128 -5.109 -6.051 1.00 98.38 109 ILE A C 1
ATOM 889 O O . ILE A 1 109 ? -6.296 -4.895 -7.251 1.00 98.38 109 ILE A O 1
ATOM 893 N N . GLY A 1 110 ? -5.115 -5.843 -5.593 1.00 98.25 110 GLY A N 1
ATOM 894 C CA . GLY A 1 110 ? -4.121 -6.497 -6.436 1.00 98.25 110 GLY A CA 1
ATOM 895 C C . GLY A 1 110 ? -4.727 -7.505 -7.399 1.00 98.25 110 GLY A C 1
ATOM 896 O O . GLY A 1 110 ? -4.377 -7.470 -8.574 1.00 98.25 110 GLY A O 1
ATOM 897 N N . ILE A 1 111 ? -5.696 -8.311 -6.955 1.00 98.38 111 ILE A N 1
ATOM 898 C CA . ILE A 1 111 ? -6.461 -9.195 -7.845 1.00 98.38 111 ILE A CA 1
ATOM 899 C C . ILE A 1 111 ? -7.116 -8.395 -8.971 1.00 98.38 111 ILE A C 1
ATOM 901 O O . ILE A 1 111 ? -6.931 -8.735 -10.135 1.00 98.38 111 ILE A O 1
ATOM 905 N N . GLN A 1 112 ? -7.805 -7.294 -8.659 1.00 98.19 112 GLN A N 1
ATOM 906 C CA . GLN A 1 112 ? -8.505 -6.507 -9.681 1.00 98.19 112 GLN A CA 1
ATOM 907 C C . GLN A 1 112 ? -7.543 -5.905 -10.715 1.00 98.19 112 GLN A C 1
ATOM 909 O O . GLN A 1 112 ? -7.785 -5.989 -11.918 1.00 98.19 112 GLN A O 1
ATOM 914 N N . PHE A 1 113 ? -6.407 -5.357 -10.274 1.00 98.31 113 PHE A N 1
ATOM 915 C CA . PHE A 1 113 ? -5.365 -4.905 -11.202 1.00 98.31 113 PHE A CA 1
ATOM 916 C C . PHE A 1 113 ? -4.723 -6.058 -11.976 1.00 98.31 113 PHE A C 1
ATOM 918 O O . PHE A 1 113 ? -4.345 -5.881 -13.133 1.00 98.31 113 PHE A O 1
ATOM 925 N N . GLY A 1 114 ? -4.609 -7.229 -11.358 1.00 97.94 114 GLY A N 1
ATOM 926 C CA . GLY A 1 114 ? -4.061 -8.431 -11.964 1.00 97.94 114 GLY A CA 1
ATOM 927 C C . GLY A 1 114 ? -4.914 -8.985 -13.097 1.00 97.94 114 GLY A C 1
ATOM 928 O O . GLY A 1 114 ? -4.359 -9.401 -14.117 1.00 97.94 114 GLY A O 1
ATOM 929 N N . LEU A 1 115 ? -6.239 -8.926 -12.949 1.00 97.88 115 LEU A N 1
ATOM 930 C CA . LEU A 1 115 ? -7.207 -9.286 -13.988 1.00 97.88 115 LEU A CA 1
ATOM 931 C C . LEU A 1 115 ? -7.132 -8.330 -15.189 1.00 97.88 115 LEU A C 1
ATOM 933 O O . LEU A 1 115 ? -7.184 -8.774 -16.331 1.00 97.88 115 LEU A O 1
ATOM 937 N N . VAL A 1 116 ? -6.945 -7.027 -14.943 1.00 96.81 116 VAL A N 1
ATOM 938 C CA . VAL A 1 116 ? -6.797 -6.006 -16.002 1.00 96.81 116 VAL A CA 1
ATOM 939 C C . VAL A 1 116 ? -5.382 -5.989 -16.608 1.00 96.81 116 VAL A C 1
ATOM 941 O O . VAL A 1 116 ? -5.188 -5.540 -17.735 1.00 96.81 116 VAL A O 1
ATOM 944 N N . GLY A 1 117 ? -4.382 -6.485 -15.878 1.00 96.19 117 GLY A N 1
ATOM 945 C CA . GLY A 1 117 ? -2.981 -6.519 -16.301 1.00 96.19 117 GLY A CA 1
ATOM 946 C C . GLY A 1 117 ? -2.192 -5.228 -16.073 1.00 96.19 117 GLY A C 1
ATOM 947 O O . GLY A 1 117 ? -1.110 -5.072 -16.637 1.00 96.19 117 GLY A O 1
ATOM 948 N N . ASP A 1 118 ? -2.675 -4.316 -15.225 1.00 96.69 118 ASP A N 1
ATOM 949 C CA . ASP A 1 118 ? -1.988 -3.052 -14.920 1.00 96.69 118 ASP A CA 1
ATOM 950 C C . ASP A 1 118 ? -1.190 -3.140 -13.607 1.00 96.69 118 ASP A C 1
ATOM 952 O O . ASP A 1 118 ? -1.577 -2.644 -12.543 1.00 96.69 118 ASP A O 1
ATOM 956 N N . SER A 1 119 ? -0.033 -3.801 -13.687 1.00 97.25 119 SER A N 1
ATOM 957 C CA . SER A 1 119 ? 0.881 -3.960 -12.550 1.00 97.25 119 SER A CA 1
ATOM 958 C C . SER A 1 119 ? 1.501 -2.645 -12.088 1.00 97.25 119 SER A C 1
ATOM 960 O O . SER A 1 119 ? 1.702 -2.444 -10.890 1.00 97.25 119 SER A O 1
ATOM 962 N N . ALA A 1 120 ? 1.773 -1.713 -13.003 1.00 97.00 120 ALA A N 1
ATOM 963 C CA . ALA A 1 120 ? 2.378 -0.433 -12.662 1.00 97.00 120 ALA A CA 1
ATOM 964 C C . ALA A 1 120 ? 1.456 0.400 -11.760 1.00 97.00 120 ALA A C 1
ATOM 966 O O . ALA A 1 120 ? 1.916 0.966 -10.763 1.00 97.00 120 ALA A O 1
ATOM 967 N N . ARG A 1 121 ? 0.151 0.457 -12.063 1.00 97.06 121 ARG A N 1
ATOM 968 C CA . ARG A 1 121 ? -0.818 1.148 -11.200 1.00 97.06 121 ARG A CA 1
ATOM 969 C C . ARG A 1 121 ? -1.024 0.437 -9.874 1.00 97.06 121 ARG A C 1
ATOM 971 O O . ARG A 1 121 ? -1.131 1.128 -8.863 1.00 97.06 121 ARG A O 1
ATOM 978 N N . PHE A 1 122 ? -1.004 -0.893 -9.843 1.00 98.19 122 PHE A N 1
ATOM 979 C CA . PHE A 1 122 ? -1.066 -1.641 -8.588 1.00 98.19 122 PHE A CA 1
ATOM 980 C C . PHE A 1 122 ? 0.119 -1.340 -7.663 1.00 98.19 122 PHE A C 1
ATOM 982 O O . PHE A 1 122 ? -0.075 -0.961 -6.509 1.00 98.19 122 PHE A O 1
ATOM 989 N N . LEU A 1 123 ? 1.351 -1.444 -8.167 1.00 98.44 123 LEU A N 1
ATOM 990 C CA . LEU A 1 123 ? 2.560 -1.194 -7.376 1.00 98.44 123 LEU A CA 1
ATOM 991 C C . LEU A 1 123 ? 2.621 0.267 -6.905 1.00 98.44 123 LEU A C 1
ATOM 993 O O . LEU A 1 123 ? 2.950 0.542 -5.748 1.00 98.44 123 LEU A O 1
ATOM 997 N N . GLN A 1 124 ? 2.213 1.208 -7.766 1.00 98.06 124 GLN A N 1
ATOM 998 C CA . GLN A 1 124 ? 2.010 2.605 -7.381 1.00 98.06 124 GLN A CA 1
ATOM 999 C C . GLN A 1 124 ? 0.966 2.737 -6.262 1.00 98.06 124 GLN A C 1
ATOM 1001 O O . GLN A 1 124 ? 1.182 3.490 -5.308 1.00 98.06 124 GLN A O 1
ATOM 1006 N N . PHE A 1 125 ? -0.166 2.040 -6.378 1.00 98.25 125 PHE A N 1
ATOM 1007 C CA . PHE A 1 125 ? -1.244 2.081 -5.400 1.00 98.25 125 PHE A CA 1
ATOM 1008 C C . PHE A 1 125 ? -0.771 1.588 -4.031 1.00 98.25 125 PHE A C 1
ATOM 1010 O O . PHE A 1 125 ? -0.931 2.314 -3.052 1.00 98.25 125 PHE A O 1
ATOM 1017 N N . VAL A 1 126 ? -0.142 0.412 -3.968 1.00 98.06 126 VAL A N 1
ATOM 1018 C CA . VAL A 1 126 ? 0.295 -0.209 -2.708 1.00 98.06 126 VAL A CA 1
ATOM 1019 C C . VAL A 1 126 ? 1.338 0.651 -1.998 1.00 98.06 126 VAL A C 1
ATOM 1021 O O . VAL A 1 126 ? 1.160 0.980 -0.826 1.00 98.06 126 VAL A O 1
ATOM 1024 N N . ALA A 1 127 ? 2.381 1.107 -2.700 1.00 98.12 127 ALA A N 1
ATOM 1025 C CA . ALA A 1 127 ? 3.374 2.000 -2.096 1.00 98.12 127 ALA A CA 1
ATOM 1026 C C . ALA A 1 127 ? 2.767 3.354 -1.689 1.00 98.12 127 ALA A C 1
ATOM 1028 O O . ALA A 1 127 ? 3.141 3.928 -0.664 1.00 98.12 127 ALA A O 1
ATOM 1029 N N . GLY A 1 128 ? 1.810 3.865 -2.470 1.00 97.56 128 GLY A N 1
ATOM 1030 C CA . GLY A 1 128 ? 1.087 5.094 -2.159 1.00 97.56 128 GLY A CA 1
ATOM 1031 C C . GLY A 1 128 ? 0.217 4.980 -0.902 1.00 97.56 128 GLY A C 1
ATOM 1032 O O . GLY A 1 128 ? 0.309 5.827 -0.012 1.00 97.56 128 GLY A O 1
ATOM 1033 N N . ASP A 1 129 ? -0.600 3.933 -0.791 1.00 97.12 129 ASP A N 1
ATOM 1034 C CA . ASP A 1 129 ? -1.459 3.706 0.378 1.00 97.12 129 ASP A CA 1
ATOM 1035 C C . ASP A 1 129 ? -0.618 3.438 1.636 1.00 97.12 129 ASP A C 1
ATOM 1037 O O . ASP A 1 129 ? -0.849 4.056 2.683 1.00 97.12 129 ASP A O 1
ATOM 1041 N N . TRP A 1 130 ? 0.430 2.613 1.515 1.00 97.31 130 TRP A N 1
ATOM 1042 C CA . TRP A 1 130 ? 1.396 2.365 2.587 1.00 97.31 130 TRP A CA 1
ATOM 1043 C C . TRP A 1 130 ? 2.034 3.670 3.080 1.00 97.31 130 TRP A C 1
ATOM 1045 O O . TRP A 1 130 ? 1.981 3.978 4.268 1.00 97.31 130 TRP A O 1
ATOM 1055 N N . ASN A 1 131 ? 2.562 4.510 2.186 1.00 96.81 131 ASN A N 1
ATOM 1056 C CA . ASN A 1 131 ? 3.312 5.689 2.619 1.00 96.81 131 ASN A CA 1
ATOM 1057 C C . ASN A 1 131 ? 2.439 6.856 3.109 1.00 96.81 131 ASN A C 1
ATOM 1059 O O . ASN A 1 131 ? 2.842 7.607 4.000 1.00 96.81 131 ASN A O 1
ATOM 1063 N N . HIS A 1 132 ? 1.264 7.064 2.505 1.00 94.12 132 HIS A N 1
ATOM 1064 C CA . HIS A 1 132 ? 0.474 8.284 2.728 1.00 94.12 132 HIS A CA 1
ATOM 1065 C C . HIS A 1 132 ? -0.755 8.083 3.619 1.00 94.12 132 HIS A C 1
ATOM 1067 O O . HIS A 1 132 ? -1.211 9.058 4.230 1.00 94.12 132 HIS A O 1
ATOM 1073 N N . LYS A 1 133 ? -1.294 6.859 3.695 1.00 93.00 133 LYS A N 1
ATOM 1074 C CA . LYS A 1 133 ? -2.589 6.578 4.340 1.00 93.00 133 LYS A CA 1
ATOM 1075 C C . LYS A 1 133 ? -2.518 5.588 5.501 1.00 93.00 133 LYS A C 1
ATOM 1077 O O . LYS A 1 133 ? -3.465 5.528 6.271 1.00 93.00 133 LYS A O 1
ATOM 1082 N N . THR A 1 134 ? -1.419 4.853 5.656 1.00 94.50 134 THR A N 1
ATOM 1083 C CA . THR A 1 134 ? -1.322 3.787 6.669 1.00 94.50 134 THR A CA 1
ATOM 1084 C C . THR A 1 134 ? -0.812 4.286 8.022 1.00 94.50 134 THR A C 1
ATOM 1086 O O . THR A 1 134 ? -1.283 3.844 9.066 1.00 94.50 134 THR A O 1
ATOM 1089 N N . PHE A 1 135 ? 0.117 5.244 8.022 1.00 95.25 135 PHE A N 1
ATOM 1090 C CA . PHE A 1 135 ? 0.817 5.660 9.237 1.00 95.25 135 PHE A CA 1
ATOM 1091 C C . PHE A 1 135 ? 0.549 7.115 9.622 1.00 95.25 135 PHE A C 1
ATOM 1093 O O . PHE A 1 135 ? 0.348 7.980 8.762 1.00 95.25 135 PHE A O 1
ATOM 1100 N N . LEU A 1 136 ? 0.624 7.400 10.925 1.00 92.31 136 LEU A N 1
ATOM 1101 C CA . LEU A 1 136 ? 0.507 8.752 11.493 1.00 92.31 136 LEU A CA 1
ATOM 1102 C C . LEU A 1 136 ? 1.603 9.693 10.966 1.00 92.31 136 LEU A C 1
ATOM 1104 O O . LEU A 1 136 ? 1.386 10.888 10.781 1.00 92.31 136 LEU A O 1
ATOM 1108 N N . LYS A 1 137 ? 2.787 9.145 10.680 1.00 91.69 137 LYS A N 1
ATOM 1109 C CA . LYS A 1 137 ? 3.908 9.838 10.031 1.00 91.69 137 LYS A CA 1
ATOM 1110 C C . LYS A 1 137 ? 4.278 9.074 8.765 1.00 91.69 137 LYS A C 1
ATOM 1112 O O . LYS A 1 137 ? 4.323 7.854 8.797 1.00 91.69 137 LYS A O 1
ATOM 1117 N N . LYS A 1 138 ? 4.606 9.766 7.670 1.00 94.25 138 LYS A N 1
ATOM 1118 C CA . LYS A 1 138 ? 4.988 9.091 6.413 1.00 94.25 138 LYS A CA 1
ATOM 1119 C C . LYS A 1 138 ? 6.256 8.248 6.605 1.00 94.25 138 LYS A C 1
ATOM 1121 O O . LYS A 1 138 ? 7.252 8.836 7.019 1.00 94.25 138 LYS A O 1
ATOM 1126 N N . PRO A 1 139 ? 6.290 6.947 6.284 1.00 96.38 139 PRO A N 1
ATOM 1127 C CA . PRO A 1 139 ? 7.515 6.144 6.299 1.00 96.38 139 PRO A CA 1
ATOM 1128 C C . PRO A 1 139 ? 8.659 6.785 5.506 1.00 96.38 139 PRO A C 1
ATOM 1130 O O . PRO A 1 139 ? 9.779 6.889 5.999 1.00 96.38 139 PRO A O 1
ATOM 1133 N N . ILE A 1 140 ? 8.350 7.338 4.332 1.00 97.12 140 ILE A N 1
ATOM 1134 C CA . ILE A 1 140 ? 9.269 8.076 3.464 1.00 97.12 140 ILE A CA 1
ATOM 1135 C C . ILE A 1 140 ? 8.697 9.474 3.212 1.00 97.12 140 ILE A C 1
ATOM 1137 O O . ILE A 1 140 ? 7.660 9.652 2.564 1.00 97.12 140 ILE A O 1
ATOM 1141 N N . ALA A 1 141 ? 9.377 10.489 3.739 1.00 95.31 141 ALA A N 1
ATOM 1142 C CA . ALA A 1 141 ? 9.013 11.891 3.572 1.00 95.31 141 ALA A CA 1
ATOM 1143 C C . ALA A 1 141 ? 9.896 12.555 2.509 1.00 95.31 141 ALA A C 1
ATOM 1145 O O . ALA A 1 141 ? 11.077 12.246 2.398 1.00 95.31 141 ALA A O 1
ATOM 1146 N N . ARG A 1 142 ? 9.344 13.501 1.743 1.00 93.62 142 ARG A N 1
ATOM 1147 C CA . ARG A 1 142 ? 10.133 14.356 0.846 1.00 93.62 142 ARG A CA 1
ATOM 1148 C C . ARG A 1 142 ? 10.539 15.612 1.611 1.00 93.62 142 ARG A C 1
ATOM 1150 O O . ARG A 1 142 ? 9.671 16.414 1.946 1.00 93.62 142 ARG A O 1
ATOM 1157 N N . ILE A 1 143 ? 11.832 15.772 1.868 1.00 91.00 143 ILE A N 1
ATOM 1158 C CA . ILE A 1 143 ? 12.417 16.934 2.549 1.00 91.00 143 ILE A CA 1
ATOM 1159 C C . ILE A 1 143 ? 13.483 17.500 1.611 1.00 91.00 143 ILE A C 1
ATOM 1161 O O . ILE A 1 143 ? 14.302 16.745 1.098 1.00 91.00 143 ILE A O 1
ATOM 1165 N N . SER A 1 144 ? 13.422 18.798 1.300 1.00 86.31 144 SER A N 1
ATOM 1166 C CA . SER A 1 144 ? 14.387 19.468 0.405 1.00 86.31 144 SER A CA 1
ATOM 1167 C C . SER A 1 144 ? 14.625 18.726 -0.922 1.00 86.31 144 SER A C 1
ATOM 1169 O O . SER A 1 144 ? 15.750 18.510 -1.357 1.00 86.31 144 SER A O 1
ATOM 1171 N N . ASN A 1 145 ? 13.532 18.299 -1.568 1.00 87.44 145 ASN A N 1
ATOM 1172 C CA . ASN A 1 145 ? 13.518 17.523 -2.815 1.00 87.44 145 ASN A CA 1
ATOM 1173 C C . ASN A 1 145 ? 14.089 16.087 -2.742 1.00 87.44 145 ASN A C 1
ATOM 1175 O O . ASN A 1 145 ? 14.079 15.385 -3.753 1.00 87.44 145 ASN A O 1
ATOM 1179 N N . ARG A 1 146 ? 14.500 15.605 -1.566 1.00 92.56 146 ARG A N 1
ATOM 1180 C CA . ARG A 1 146 ? 15.096 14.276 -1.385 1.00 92.56 146 ARG A CA 1
ATOM 1181 C C . ARG A 1 146 ? 14.251 13.360 -0.491 1.00 92.56 146 ARG A C 1
ATOM 1183 O O . ARG A 1 146 ? 13.553 13.848 0.408 1.00 92.56 146 ARG A O 1
ATOM 1190 N N . PRO A 1 147 ? 14.255 12.040 -0.739 1.00 96.50 147 PRO A N 1
ATOM 1191 C CA . PRO A 1 147 ? 13.578 11.080 0.119 1.00 96.50 147 PRO A CA 1
ATOM 1192 C C . PRO A 1 147 ? 14.320 10.915 1.451 1.00 96.50 147 PRO A C 1
ATOM 1194 O O . PRO A 1 147 ? 15.526 10.696 1.502 1.00 96.50 147 PRO A O 1
ATOM 1197 N N . ASN A 1 148 ? 13.559 11.013 2.535 1.00 97.06 148 ASN A N 1
ATOM 1198 C CA . ASN A 1 148 ? 13.996 10.800 3.907 1.00 97.06 148 ASN A CA 1
ATOM 1199 C C . ASN A 1 148 ? 13.179 9.651 4.503 1.00 97.06 148 ASN A C 1
ATOM 1201 O O . ASN A 1 148 ? 12.004 9.827 4.861 1.00 97.06 148 ASN A O 1
ATOM 1205 N N . TYR A 1 149 ? 13.773 8.465 4.579 1.00 96.31 149 TYR A N 1
ATOM 1206 C CA . TYR A 1 149 ? 13.094 7.260 5.053 1.00 96.31 149 TYR A CA 1
ATOM 1207 C C . TYR A 1 149 ? 13.334 7.035 6.546 1.00 96.31 149 TYR A C 1
ATOM 1209 O O . TYR A 1 149 ? 14.329 7.488 7.107 1.00 96.31 149 TYR A O 1
ATOM 1217 N N . TRP A 1 150 ? 12.376 6.399 7.213 1.00 95.38 150 TRP A N 1
ATOM 1218 C CA . TRP A 1 150 ? 12.434 6.114 8.643 1.00 95.38 150 TRP A CA 1
ATOM 1219 C C . TRP A 1 150 ? 13.102 4.763 8.909 1.00 95.38 150 TRP A C 1
ATOM 1221 O O . TRP A 1 150 ? 12.651 3.740 8.398 1.00 95.38 150 TRP A O 1
ATOM 1231 N N . LYS A 1 151 ? 14.158 4.745 9.722 1.00 93.19 151 LYS A N 1
ATOM 1232 C CA . LYS A 1 151 ? 14.847 3.521 10.154 1.00 93.19 151 LYS A CA 1
ATOM 1233 C C . LYS A 1 151 ? 15.510 3.771 11.506 1.00 93.19 151 LYS A C 1
ATOM 1235 O O . LYS A 1 151 ? 16.047 4.845 11.744 1.00 93.19 151 LYS A O 1
ATOM 1240 N N . GLY A 1 152 ? 15.417 2.809 12.422 1.00 89.31 152 GLY A N 1
ATOM 1241 C CA . GLY A 1 152 ? 16.018 2.909 13.756 1.00 89.31 152 GLY A CA 1
ATOM 1242 C C . GLY A 1 152 ? 15.485 4.071 14.604 1.00 89.31 152 GLY A C 1
ATOM 1243 O O . GLY A 1 152 ? 16.203 4.580 15.454 1.00 89.31 152 GLY A O 1
ATOM 1244 N N . GLY A 1 153 ? 14.253 4.530 14.356 1.00 89.19 153 GLY A N 1
ATOM 1245 C CA . GLY A 1 153 ? 13.668 5.669 15.075 1.00 89.19 153 GLY A CA 1
ATOM 1246 C C . GLY A 1 153 ? 14.106 7.054 14.576 1.00 89.19 153 GLY A C 1
ATOM 1247 O O . GLY A 1 153 ? 13.669 8.060 15.134 1.00 89.19 153 GLY A O 1
ATOM 1248 N N . ILE A 1 154 ? 14.928 7.127 13.524 1.00 92.62 154 ILE A N 1
ATOM 1249 C CA . ILE A 1 154 ? 15.414 8.380 12.932 1.00 92.62 154 ILE A CA 1
ATOM 1250 C C . ILE A 1 154 ? 15.171 8.425 11.416 1.00 92.62 154 ILE A C 1
ATOM 1252 O O . ILE A 1 154 ? 14.777 7.439 10.787 1.00 92.62 154 ILE A O 1
ATOM 1256 N N . ARG A 1 155 ? 15.349 9.610 10.819 1.00 94.44 155 ARG A N 1
ATOM 1257 C CA . ARG A 1 155 ? 15.258 9.821 9.367 1.00 94.44 155 ARG A CA 1
ATOM 1258 C C . ARG A 1 155 ? 16.638 9.717 8.738 1.00 94.44 155 ARG A C 1
ATOM 1260 O O . ARG A 1 155 ? 17.557 10.393 9.183 1.00 94.44 155 ARG A O 1
ATOM 1267 N N . HIS A 1 156 ? 16.735 8.943 7.667 1.00 95.44 156 HIS A N 1
ATOM 1268 C CA . HIS A 1 156 ? 17.921 8.859 6.829 1.00 95.44 156 HIS A CA 1
ATOM 1269 C C . HIS A 1 156 ? 17.627 9.494 5.472 1.00 95.44 156 HIS A C 1
ATOM 1271 O O . HIS A 1 156 ? 16.669 9.112 4.793 1.00 95.44 156 HIS A O 1
ATOM 1277 N N . GLU A 1 157 ? 18.439 10.474 5.090 1.00 96.00 157 GLU A N 1
ATOM 1278 C CA . GLU A 1 157 ? 18.412 11.061 3.754 1.00 96.00 157 GLU A CA 1
ATOM 1279 C C . GLU A 1 157 ? 19.093 10.119 2.753 1.00 96.00 157 GLU A C 1
ATOM 1281 O O . GLU A 1 157 ? 20.088 9.469 3.068 1.00 96.00 157 GLU A O 1
ATOM 1286 N N . CYS A 1 158 ? 18.566 10.059 1.535 1.00 96.06 158 CYS A N 1
ATOM 1287 C CA . CYS A 1 158 ? 19.225 9.435 0.390 1.00 96.06 158 CYS A CA 1
ATOM 1288 C C . CYS A 1 158 ? 18.792 10.136 -0.904 1.00 96.06 158 CYS A C 1
ATOM 1290 O O . CYS A 1 158 ? 17.923 11.017 -0.889 1.00 96.06 158 CYS A O 1
ATOM 1292 N N . THR A 1 159 ? 19.377 9.774 -2.044 1.00 95.75 159 THR A N 1
ATOM 1293 C CA . THR A 1 159 ? 18.879 10.231 -3.344 1.00 95.75 159 THR A CA 1
ATOM 1294 C C . THR A 1 159 ? 17.695 9.378 -3.811 1.00 95.75 159 THR A C 1
ATOM 1296 O O . THR A 1 159 ? 17.476 8.254 -3.361 1.00 95.75 159 THR A O 1
ATOM 1299 N N . TRP A 1 160 ? 16.908 9.889 -4.766 1.00 94.94 160 TRP A N 1
ATOM 1300 C CA . TRP A 1 160 ? 15.875 9.069 -5.417 1.00 94.94 160 TRP A CA 1
ATOM 1301 C C . TRP A 1 160 ? 16.465 7.872 -6.173 1.00 94.94 160 TRP A C 1
ATOM 1303 O O . TRP A 1 160 ? 15.770 6.870 -6.325 1.00 94.94 160 TRP A O 1
ATOM 1313 N N . CYS A 1 161 ? 17.721 7.980 -6.623 1.00 95.19 161 CYS A N 1
ATOM 1314 C CA . CYS A 1 161 ? 18.439 6.894 -7.278 1.00 95.19 161 CYS A CA 1
ATOM 1315 C C . CYS A 1 161 ? 18.841 5.807 -6.276 1.00 95.19 161 CYS A C 1
ATOM 1317 O O . CYS A 1 161 ? 18.669 4.637 -6.581 1.00 95.19 161 CYS A O 1
ATOM 1319 N N . ASP A 1 162 ? 19.283 6.165 -5.071 1.00 96.12 162 ASP A N 1
ATOM 1320 C CA . ASP A 1 162 ? 19.592 5.168 -4.032 1.00 96.12 162 ASP A CA 1
ATOM 1321 C C . ASP A 1 162 ? 18.312 4.452 -3.576 1.00 96.12 162 ASP A C 1
ATOM 1323 O O . ASP A 1 162 ? 18.295 3.249 -3.338 1.00 96.12 162 ASP A O 1
ATOM 1327 N N . MET A 1 163 ? 17.200 5.193 -3.487 1.00 96.75 163 MET A N 1
ATOM 1328 C CA . MET A 1 163 ? 15.932 4.626 -3.038 1.00 96.75 163 MET A CA 1
ATOM 1329 C C . MET A 1 163 ? 15.270 3.717 -4.086 1.00 96.75 163 MET A C 1
ATOM 1331 O O . MET A 1 163 ? 14.780 2.661 -3.714 1.00 96.75 163 MET A O 1
ATOM 1335 N N . PHE A 1 164 ? 15.227 4.098 -5.371 1.00 96.62 164 PHE A N 1
ATOM 1336 C CA . PHE A 1 164 ? 14.460 3.377 -6.413 1.00 96.62 164 PHE A CA 1
ATOM 1337 C C . PHE A 1 164 ? 15.269 3.034 -7.676 1.00 96.62 164 PHE A C 1
ATOM 1339 O O . PHE A 1 164 ? 14.707 2.624 -8.689 1.00 96.62 164 PHE A O 1
ATOM 1346 N N . GLY A 1 165 ? 16.576 3.259 -7.687 1.00 94.56 165 GLY A N 1
ATOM 1347 C CA . GLY A 1 165 ? 17.374 3.187 -8.907 1.00 94.56 165 GLY A CA 1
ATOM 1348 C C . GLY A 1 165 ? 17.121 4.349 -9.878 1.00 94.56 165 GLY A C 1
ATOM 1349 O O . GLY A 1 165 ? 16.259 5.217 -9.695 1.00 94.56 165 GLY A O 1
ATOM 1350 N N . SER A 1 166 ? 17.912 4.368 -10.948 1.00 93.12 166 SER A N 1
ATOM 1351 C CA . SER A 1 166 ? 17.848 5.398 -11.988 1.00 93.12 166 SER A CA 1
ATOM 1352 C C . SER A 1 166 ? 16.557 5.315 -12.809 1.00 93.12 166 SER A C 1
ATOM 1354 O O . SER A 1 166 ? 16.098 4.238 -13.186 1.00 93.12 166 SER A O 1
ATOM 1356 N N . GLU A 1 167 ? 15.998 6.481 -13.152 1.00 89.75 167 GLU A N 1
ATOM 1357 C CA . GLU A 1 167 ? 14.808 6.589 -14.011 1.00 89.75 167 GLU A CA 1
ATOM 1358 C C . GLU A 1 167 ? 15.054 6.116 -15.440 1.00 89.75 167 GLU A C 1
ATOM 1360 O O . GLU A 1 167 ? 14.104 5.745 -16.124 1.00 89.75 167 GLU A O 1
ATOM 1365 N N . ARG A 1 168 ? 16.306 6.186 -15.908 1.00 89.38 168 ARG A N 1
ATOM 1366 C CA . ARG A 1 168 ? 16.653 5.960 -17.316 1.00 89.38 168 ARG A CA 1
ATOM 1367 C C . ARG A 1 168 ? 17.066 4.522 -17.582 1.00 89.38 168 ARG A C 1
ATOM 1369 O O . ARG A 1 168 ? 16.662 3.958 -18.593 1.00 89.38 168 ARG A O 1
ATOM 1376 N N . LYS A 1 169 ? 17.899 3.958 -16.706 1.00 89.06 169 LYS A N 1
ATOM 1377 C CA . LYS A 1 169 ? 18.500 2.634 -16.888 1.00 89.06 169 LYS A CA 1
ATOM 1378 C C . LYS A 1 169 ? 18.963 2.067 -15.551 1.00 89.06 169 LYS A C 1
ATOM 1380 O O . LYS A 1 169 ? 19.668 2.750 -14.816 1.00 89.06 169 LYS A O 1
ATOM 1385 N N . VAL A 1 170 ? 18.631 0.807 -15.286 1.00 89.62 170 VAL A N 1
ATOM 1386 C CA . VAL A 1 170 ? 19.158 0.058 -14.136 1.00 89.62 170 VAL A CA 1
ATOM 1387 C C . VAL A 1 170 ? 20.623 -0.303 -14.393 1.00 89.62 170 VAL A C 1
ATOM 1389 O O . VAL A 1 170 ? 20.958 -0.861 -15.442 1.00 89.62 170 VAL A O 1
ATOM 1392 N N . ASN A 1 171 ? 21.491 0.039 -13.441 1.00 90.19 171 ASN A N 1
ATOM 1393 C CA . ASN A 1 171 ? 22.875 -0.418 -13.416 1.00 90.19 171 ASN A CA 1
ATOM 1394 C C . ASN A 1 171 ? 22.926 -1.770 -12.702 1.00 90.19 171 ASN A C 1
ATOM 1396 O O . ASN A 1 171 ? 22.559 -1.860 -11.534 1.00 90.19 171 ASN A O 1
ATOM 1400 N N . SER A 1 172 ? 23.373 -2.806 -13.404 1.00 89.69 172 SER A N 1
ATOM 1401 C CA . SER A 1 172 ? 23.411 -4.174 -12.886 1.00 89.69 172 SER A CA 1
ATOM 1402 C C . SER A 1 172 ? 24.338 -4.316 -11.683 1.00 89.69 172 SER A C 1
ATOM 1404 O O . SER A 1 172 ? 24.003 -5.021 -10.740 1.00 89.69 172 SER A O 1
ATOM 1406 N N . ASN A 1 173 ? 25.453 -3.578 -11.666 1.00 88.75 173 ASN A N 1
ATOM 1407 C CA . ASN A 1 173 ? 26.443 -3.646 -10.585 1.00 88.75 173 ASN A CA 1
ATOM 1408 C C . ASN A 1 173 ? 25.907 -3.129 -9.244 1.00 88.75 173 ASN A C 1
ATOM 1410 O O . ASN A 1 173 ? 26.404 -3.521 -8.194 1.00 88.75 173 ASN A O 1
ATOM 1414 N N . THR A 1 174 ? 24.903 -2.252 -9.283 1.00 90.50 174 THR A N 1
ATOM 1415 C CA . THR A 1 174 ? 24.345 -1.574 -8.104 1.00 90.50 174 THR A CA 1
ATOM 1416 C C . THR A 1 174 ? 22.846 -1.842 -7.954 1.00 90.50 174 THR A C 1
ATOM 1418 O O . THR A 1 174 ? 22.155 -1.135 -7.226 1.00 90.50 174 THR A O 1
ATOM 1421 N N . CYS A 1 175 ? 22.291 -2.824 -8.675 1.00 91.69 175 CYS A N 1
ATOM 1422 C CA . CYS A 1 175 ? 20.855 -3.107 -8.629 1.00 91.69 175 CYS A CA 1
ATOM 1423 C C . CYS A 1 175 ? 20.425 -3.578 -7.235 1.00 91.69 175 CYS A C 1
ATOM 1425 O O . CYS A 1 175 ? 19.379 -3.164 -6.740 1.00 91.69 175 CYS A O 1
ATOM 1427 N N . TRP A 1 176 ? 21.246 -4.402 -6.589 1.00 92.38 176 TRP A N 1
ATOM 1428 C CA . TRP A 1 176 ? 21.019 -4.906 -5.237 1.00 92.38 176 TRP A CA 1
ATOM 1429 C C . TRP A 1 176 ? 21.087 -3.818 -4.152 1.00 92.38 176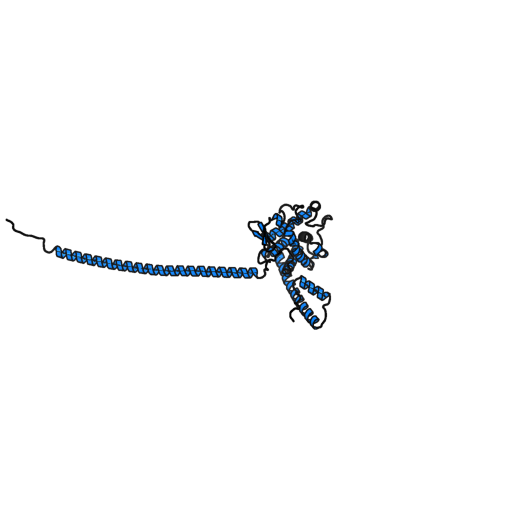 TRP A C 1
ATOM 1431 O O . TRP A 1 176 ? 20.531 -4.010 -3.075 1.00 92.38 176 TRP A O 1
ATOM 1441 N N . GLU A 1 177 ? 21.719 -2.672 -4.430 1.00 94.00 177 GLU A N 1
ATOM 1442 C CA . GLU A 1 177 ? 21.874 -1.561 -3.475 1.00 94.00 177 GLU A CA 1
ATOM 1443 C C . GLU A 1 177 ? 20.601 -0.712 -3.323 1.00 94.00 177 GLU A C 1
ATOM 1445 O O . GLU A 1 177 ? 20.514 0.121 -2.419 1.00 94.00 177 GLU A O 1
ATOM 1450 N N . ILE A 1 178 ? 19.605 -0.901 -4.200 1.00 95.94 178 ILE A N 1
ATOM 1451 C CA . ILE A 1 178 ? 18.355 -0.135 -4.167 1.00 95.94 178 ILE A CA 1
ATOM 1452 C C . ILE A 1 178 ? 17.635 -0.384 -2.833 1.00 95.94 178 ILE A C 1
ATOM 1454 O O . ILE A 1 178 ? 17.154 -1.483 -2.562 1.00 95.94 178 ILE A O 1
ATOM 1458 N N . ILE A 1 179 ? 17.494 0.666 -2.020 1.00 96.38 179 ILE A N 1
ATOM 1459 C CA . ILE A 1 179 ? 16.971 0.564 -0.645 1.00 96.38 179 ILE A CA 1
ATOM 1460 C C . ILE A 1 179 ? 15.539 0.013 -0.624 1.00 96.38 179 ILE A C 1
ATOM 1462 O O . ILE A 1 179 ? 15.169 -0.753 0.265 1.00 96.38 179 ILE A O 1
ATOM 1466 N N . PHE A 1 180 ? 14.710 0.383 -1.606 1.00 96.88 180 PHE A N 1
ATOM 1467 C CA . PHE A 1 180 ? 13.303 -0.016 -1.629 1.00 96.88 180 PHE A CA 1
ATOM 1468 C C . PHE A 1 180 ? 13.085 -1.509 -1.918 1.00 96.88 180 PHE A C 1
ATOM 1470 O O . PHE A 1 180 ? 11.951 -1.974 -1.797 1.00 96.88 180 PHE A O 1
ATOM 1477 N N . TRP A 1 181 ? 14.134 -2.288 -2.221 1.00 96.50 181 TRP A N 1
ATOM 1478 C CA . TRP A 1 181 ? 14.026 -3.750 -2.243 1.00 96.50 181 TRP A CA 1
ATOM 1479 C C . TRP A 1 181 ? 13.475 -4.310 -0.938 1.00 96.50 181 TRP A C 1
ATOM 1481 O O . TRP A 1 181 ? 12.717 -5.274 -0.976 1.00 96.50 181 TRP A O 1
ATOM 1491 N N . ASP A 1 182 ? 13.757 -3.679 0.204 1.00 95.44 182 ASP A N 1
ATOM 1492 C CA . ASP A 1 182 ? 13.232 -4.123 1.497 1.00 95.44 182 ASP A CA 1
ATOM 1493 C C . ASP A 1 182 ? 11.691 -4.083 1.566 1.00 95.44 182 ASP A C 1
ATOM 1495 O O . ASP A 1 182 ? 11.090 -4.784 2.378 1.00 95.44 182 ASP A O 1
ATOM 1499 N N . PHE A 1 183 ? 11.005 -3.363 0.669 1.00 97.00 183 PHE A N 1
ATOM 1500 C CA . PHE A 1 183 ? 9.542 -3.419 0.560 1.00 97.00 183 PHE A CA 1
ATOM 1501 C C . PHE A 1 183 ? 9.011 -4.826 0.206 1.00 97.00 183 PHE A C 1
ATOM 1503 O O . PHE A 1 183 ? 7.829 -5.117 0.420 1.00 97.00 183 PHE A O 1
ATOM 1510 N N . LYS A 1 184 ? 9.884 -5.735 -0.257 1.00 95.88 184 LYS A N 1
ATOM 1511 C CA . LYS A 1 184 ? 9.586 -7.153 -0.506 1.00 95.88 184 LYS A CA 1
ATOM 1512 C C . LYS A 1 184 ? 8.901 -7.852 0.669 1.00 95.88 184 LYS A C 1
ATOM 1514 O O . LYS A 1 184 ? 7.989 -8.640 0.440 1.00 95.88 184 LYS A O 1
ATOM 1519 N N . TYR A 1 185 ? 9.238 -7.525 1.923 1.00 96.31 185 TYR A N 1
ATOM 1520 C CA . TYR A 1 185 ? 8.597 -8.152 3.090 1.00 96.31 185 TYR A CA 1
ATOM 1521 C C . TYR A 1 185 ? 7.096 -7.846 3.170 1.00 96.31 185 TYR A C 1
ATOM 1523 O O . TYR A 1 185 ? 6.312 -8.689 3.604 1.00 96.31 185 TYR A O 1
ATOM 1531 N N . HIS A 1 186 ? 6.679 -6.654 2.737 1.00 97.69 186 HIS A N 1
ATOM 1532 C CA . HIS A 1 186 ? 5.264 -6.320 2.610 1.00 97.69 186 HIS A CA 1
ATOM 1533 C C . HIS A 1 186 ? 4.640 -7.007 1.397 1.00 97.69 186 HIS A C 1
ATOM 1535 O O . HIS A 1 186 ? 3.535 -7.534 1.502 1.00 97.69 186 HIS A O 1
ATOM 1541 N N . MET A 1 187 ? 5.348 -7.054 0.266 1.00 97.69 187 MET A N 1
ATOM 1542 C CA . MET A 1 187 ? 4.845 -7.718 -0.939 1.00 97.69 187 MET A CA 1
ATOM 1543 C C . MET A 1 187 ? 4.611 -9.214 -0.738 1.00 97.69 187 MET A C 1
ATOM 1545 O O . MET A 1 187 ? 3.569 -9.689 -1.170 1.00 97.69 187 MET A O 1
ATOM 1549 N N . VAL A 1 188 ? 5.482 -9.930 -0.017 1.00 97.19 188 VAL A N 1
ATOM 1550 C CA . VAL A 1 188 ? 5.263 -11.341 0.365 1.00 97.19 188 VAL A CA 1
ATOM 1551 C C . VAL A 1 188 ? 3.900 -11.505 1.040 1.00 97.19 188 VAL A C 1
ATOM 1553 O O . VAL A 1 188 ? 3.103 -12.356 0.655 1.00 97.19 188 VAL A O 1
ATOM 1556 N N . GLN A 1 189 ? 3.577 -10.629 1.997 1.00 97.38 189 GLN A N 1
ATOM 1557 C CA . GLN A 1 189 ? 2.298 -10.676 2.707 1.00 97.38 189 GLN A CA 1
ATOM 1558 C C . GLN A 1 189 ? 1.096 -10.408 1.793 1.00 97.38 189 GLN A C 1
ATOM 1560 O O . GLN A 1 189 ? 0.032 -11.002 1.983 1.00 97.38 189 GLN A O 1
ATOM 1565 N N . VAL A 1 190 ? 1.247 -9.523 0.809 1.00 97.94 190 VAL A N 1
ATOM 1566 C CA . VAL A 1 190 ? 0.192 -9.240 -0.169 1.00 97.94 190 VAL A CA 1
ATOM 1567 C C . VAL A 1 190 ? 0.022 -10.417 -1.134 1.00 97.94 190 VAL A C 1
ATOM 1569 O O . VAL A 1 190 ? -1.105 -10.834 -1.375 1.00 97.94 190 VAL A O 1
ATOM 1572 N N . VAL A 1 191 ? 1.116 -10.996 -1.637 1.00 97.44 191 VAL A N 1
ATOM 1573 C CA . VAL A 1 191 ? 1.098 -12.106 -2.605 1.00 97.44 191 VAL A CA 1
ATOM 1574 C C . VAL A 1 191 ? 0.505 -13.372 -2.013 1.00 97.44 191 VAL A C 1
ATOM 1576 O O . VAL A 1 191 ? -0.402 -13.925 -2.623 1.00 97.44 191 VAL A O 1
ATOM 1579 N N . GLN A 1 192 ? 0.918 -13.774 -0.810 1.00 96.31 192 GLN A N 1
ATOM 1580 C CA . GLN A 1 192 ? 0.341 -14.942 -0.131 1.00 96.31 192 GLN A CA 1
ATOM 1581 C C . GLN A 1 192 ? -1.184 -14.814 0.026 1.00 96.31 192 GLN A C 1
ATOM 1583 O O . GLN A 1 192 ? -1.930 -15.774 -0.143 1.00 96.31 192 GLN A O 1
ATOM 1588 N N . ARG A 1 193 ? -1.678 -13.597 0.291 1.00 97.00 193 ARG A N 1
ATOM 1589 C CA . ARG A 1 193 ? -3.120 -13.330 0.390 1.00 97.00 193 ARG A CA 1
ATOM 1590 C C . ARG A 1 193 ? -3.809 -13.298 -0.966 1.00 97.00 193 ARG A C 1
ATOM 1592 O O . ARG A 1 193 ? -4.935 -13.763 -1.049 1.00 97.00 193 ARG A O 1
ATOM 1599 N N . MET A 1 194 ? -3.164 -12.768 -2.008 1.00 97.56 194 MET A N 1
ATOM 1600 C CA . MET A 1 194 ? -3.700 -12.834 -3.371 1.00 97.56 194 MET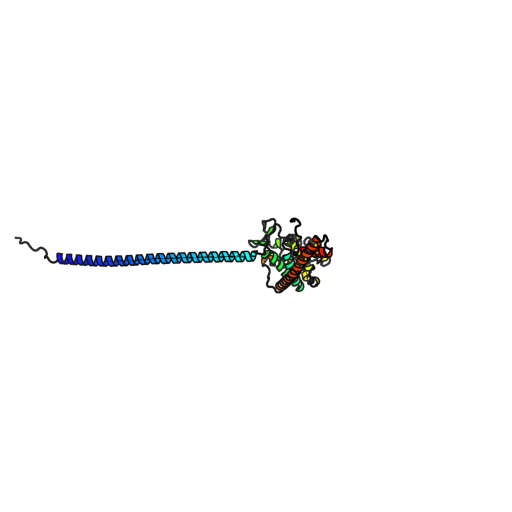 A CA 1
ATOM 1601 C C . MET A 1 194 ? -3.814 -14.284 -3.834 1.00 97.56 194 MET A C 1
ATOM 1603 O O . MET A 1 194 ? -4.851 -14.659 -4.360 1.00 97.56 194 MET A O 1
ATOM 1607 N N . ALA A 1 195 ? -2.793 -15.103 -3.590 1.00 95.81 195 ALA A N 1
ATOM 1608 C CA . ALA A 1 195 ? -2.746 -16.498 -4.012 1.00 95.81 195 ALA A CA 1
ATOM 1609 C C . ALA A 1 195 ? -3.823 -17.379 -3.368 1.00 95.81 195 ALA A C 1
ATOM 1611 O O . ALA A 1 195 ? -4.289 -18.328 -3.990 1.00 95.81 195 ALA A O 1
ATOM 1612 N N . ALA A 1 196 ? -4.265 -17.025 -2.160 1.00 93.56 196 ALA A N 1
ATOM 1613 C CA . ALA A 1 196 ? -5.392 -17.673 -1.497 1.00 93.56 196 ALA A CA 1
ATOM 1614 C C . ALA A 1 196 ? -6.767 -17.292 -2.092 1.00 93.56 196 ALA A C 1
ATOM 1616 O O . ALA A 1 196 ? -7.777 -17.872 -1.697 1.00 93.56 196 ALA A O 1
ATOM 1617 N N . MET A 1 197 ? -6.845 -16.308 -2.999 1.00 94.81 197 MET A N 1
ATOM 1618 C CA . MET A 1 197 ? -8.112 -15.863 -3.588 1.00 94.81 197 MET A CA 1
ATOM 1619 C C . MET A 1 197 ? -8.481 -16.683 -4.836 1.00 94.81 197 MET A C 1
ATOM 1621 O O . MET A 1 197 ? -7.606 -16.967 -5.657 1.00 94.81 197 MET A O 1
ATOM 1625 N N . PRO A 1 198 ? -9.780 -16.977 -5.059 1.00 94.62 198 PRO A N 1
ATOM 1626 C CA . PRO A 1 198 ? -10.238 -17.785 -6.195 1.00 94.62 198 PRO A CA 1
ATOM 1627 C C . PRO A 1 198 ? -9.847 -17.246 -7.577 1.00 94.62 198 PRO A C 1
ATOM 1629 O O . PRO A 1 198 ? -9.675 -18.024 -8.509 1.00 94.62 198 PRO A O 1
ATOM 1632 N N . ASP A 1 199 ? -9.688 -15.927 -7.713 1.00 96.31 199 ASP A N 1
ATOM 1633 C CA . ASP A 1 199 ? -9.372 -15.268 -8.986 1.00 96.31 199 ASP A CA 1
ATOM 1634 C C . ASP A 1 199 ? -7.870 -15.222 -9.311 1.00 96.31 199 ASP A C 1
ATOM 1636 O O . ASP A 1 199 ? -7.490 -14.834 -10.417 1.00 96.31 199 ASP A O 1
ATOM 1640 N N . TRP A 1 200 ? -6.986 -15.628 -8.393 1.00 96.75 200 TRP A N 1
ATOM 1641 C CA . TRP A 1 200 ? -5.536 -15.644 -8.631 1.00 96.75 200 TRP A CA 1
ATOM 1642 C C . TRP A 1 200 ? -5.089 -16.424 -9.882 1.00 96.75 200 TRP A C 1
ATOM 1644 O O . TRP A 1 200 ? -4.189 -15.953 -10.597 1.00 96.75 200 TRP A O 1
ATOM 1654 N N . PRO A 1 201 ? -5.690 -17.583 -10.218 1.00 96.25 201 PRO A N 1
ATOM 1655 C CA . PRO A 1 201 ? -5.378 -18.290 -11.456 1.00 96.25 201 PRO A CA 1
ATOM 1656 C C . PRO A 1 201 ? -5.622 -17.434 -12.706 1.00 96.25 201 PRO A C 1
ATOM 1658 O O . PRO A 1 201 ? -4.851 -17.532 -13.659 1.00 96.25 201 PRO A O 1
ATOM 1661 N N . ASN A 1 202 ? -6.611 -16.535 -12.663 1.00 97.06 202 ASN A N 1
ATOM 1662 C CA . ASN A 1 202 ? -7.034 -15.688 -13.783 1.00 97.06 202 ASN A CA 1
ATOM 1663 C C . ASN A 1 202 ? -6.187 -14.414 -13.942 1.00 97.06 202 ASN A C 1
ATOM 1665 O O . ASN A 1 202 ? -6.312 -13.699 -14.936 1.00 97.06 202 ASN A O 1
ATOM 1669 N N . VAL A 1 203 ? -5.314 -14.111 -12.977 1.00 97.50 203 VAL A N 1
ATOM 1670 C CA . VAL A 1 203 ? -4.418 -12.954 -13.045 1.00 97.50 203 VAL A CA 1
ATOM 1671 C C . VAL A 1 203 ? -3.416 -13.112 -14.190 1.00 97.50 203 VAL A C 1
ATOM 1673 O O . VAL A 1 203 ? -2.751 -14.143 -14.336 1.00 97.50 203 VAL A O 1
ATOM 1676 N N . THR A 1 204 ? -3.271 -12.046 -14.974 1.00 97.75 204 THR A N 1
ATOM 1677 C CA . THR A 1 204 ? -2.448 -12.025 -16.185 1.00 97.75 204 THR A CA 1
ATOM 1678 C C . THR A 1 204 ? -0.963 -12.286 -15.905 1.00 97.75 204 THR A C 1
ATOM 1680 O O . THR A 1 204 ? -0.402 -11.910 -14.870 1.00 97.75 204 THR A O 1
ATOM 1683 N N . ARG A 1 205 ? -0.279 -12.901 -16.876 1.00 96.00 205 ARG A N 1
ATOM 1684 C CA . ARG A 1 205 ? 1.158 -13.196 -16.778 1.00 96.00 205 ARG A CA 1
ATOM 1685 C C . ARG A 1 205 ? 2.036 -11.945 -16.593 1.00 96.00 205 ARG A C 1
ATOM 1687 O O . ARG A 1 205 ? 2.861 -11.981 -15.685 1.00 96.00 205 ARG A O 1
ATOM 1694 N N . PRO A 1 206 ? 1.861 -10.838 -17.348 1.00 96.00 206 PRO A N 1
ATOM 1695 C CA . PRO A 1 206 ? 2.669 -9.631 -17.148 1.00 96.00 206 PRO A CA 1
ATOM 1696 C C . PRO A 1 206 ? 2.542 -9.052 -15.735 1.00 96.00 206 PRO A C 1
ATOM 1698 O O . PRO A 1 206 ? 3.512 -8.530 -15.184 1.00 96.00 206 PRO A O 1
ATOM 1701 N N . PHE A 1 207 ? 1.360 -9.177 -15.122 1.00 97.94 207 PHE A N 1
ATOM 1702 C CA . PHE A 1 207 ? 1.177 -8.788 -13.732 1.00 97.94 207 PHE A CA 1
ATOM 1703 C C . PHE A 1 207 ? 1.973 -9.683 -12.785 1.00 97.94 207 PHE A C 1
ATOM 1705 O O . PHE A 1 207 ? 2.716 -9.167 -11.949 1.00 97.94 207 PHE A O 1
ATOM 1712 N N . LYS A 1 208 ? 1.874 -11.010 -12.948 1.00 97.12 208 LYS A N 1
ATOM 1713 C CA . LYS A 1 208 ? 2.652 -11.969 -12.149 1.00 97.12 208 LYS A CA 1
ATOM 1714 C C . LYS A 1 208 ? 4.154 -11.722 -12.288 1.00 97.12 208 LYS A C 1
ATOM 1716 O O . LYS A 1 208 ? 4.842 -11.699 -11.278 1.00 97.12 208 LYS A O 1
ATOM 1721 N N . ASP A 1 209 ? 4.656 -11.448 -13.490 1.00 96.75 209 ASP A N 1
ATOM 1722 C CA . ASP A 1 209 ? 6.084 -11.184 -13.718 1.00 96.75 209 ASP A CA 1
ATOM 1723 C C . ASP A 1 209 ? 6.565 -9.913 -12.996 1.00 96.75 209 ASP A C 1
ATOM 1725 O O . ASP A 1 209 ? 7.605 -9.933 -12.339 1.00 96.75 209 ASP A O 1
ATOM 1729 N N . ALA A 1 210 ? 5.782 -8.830 -13.019 1.00 97.56 210 ALA A N 1
ATOM 1730 C CA . ALA A 1 210 ? 6.099 -7.617 -12.261 1.00 97.56 210 ALA A CA 1
ATOM 1731 C C . ALA A 1 210 ? 6.056 -7.844 -10.738 1.00 97.56 210 ALA A C 1
ATOM 1733 O O . ALA A 1 210 ? 6.899 -7.322 -10.006 1.00 97.56 210 ALA A O 1
ATOM 1734 N N . VAL A 1 211 ? 5.098 -8.639 -10.255 1.00 97.44 211 VAL A N 1
ATOM 1735 C CA . VAL A 1 211 ? 4.998 -9.015 -8.837 1.00 97.44 211 VAL A CA 1
ATOM 1736 C C . VAL A 1 211 ? 6.168 -9.903 -8.410 1.00 97.44 211 VAL A C 1
ATOM 1738 O O . VAL A 1 211 ? 6.722 -9.677 -7.339 1.00 97.44 211 VAL A O 1
ATOM 1741 N N . ARG A 1 212 ? 6.606 -10.852 -9.246 1.00 96.62 212 ARG A N 1
ATOM 1742 C CA . ARG A 1 212 ? 7.808 -11.664 -8.990 1.00 96.62 212 ARG A CA 1
ATOM 1743 C C . ARG A 1 212 ? 9.049 -10.794 -8.852 1.00 96.62 212 ARG A C 1
ATOM 1745 O O . ARG A 1 212 ? 9.810 -10.976 -7.911 1.00 96.62 212 ARG A O 1
ATOM 1752 N N . VAL A 1 213 ? 9.217 -9.802 -9.729 1.00 96.62 213 VAL A N 1
ATOM 1753 C CA . VAL A 1 213 ? 10.309 -8.830 -9.582 1.00 96.62 213 VAL A CA 1
ATOM 1754 C C . VAL A 1 213 ? 10.182 -8.074 -8.266 1.00 96.62 213 VAL A C 1
ATOM 1756 O O . VAL A 1 213 ? 11.170 -7.971 -7.557 1.00 96.62 213 VAL A O 1
ATOM 1759 N N . ALA A 1 214 ? 8.989 -7.609 -7.891 1.00 97.06 214 ALA A N 1
ATOM 1760 C CA . ALA A 1 214 ? 8.752 -6.911 -6.624 1.00 97.06 214 ALA A CA 1
ATOM 1761 C C . ALA A 1 214 ? 9.041 -7.744 -5.356 1.00 97.06 214 ALA A C 1
ATOM 1763 O O . ALA A 1 214 ? 9.285 -7.163 -4.297 1.00 97.06 214 ALA A O 1
ATOM 1764 N N . LEU A 1 215 ? 9.023 -9.078 -5.445 1.00 95.50 215 LEU A N 1
ATOM 1765 C CA . LEU A 1 215 ? 9.439 -9.973 -4.358 1.00 95.50 215 LEU A CA 1
ATOM 1766 C C . LEU A 1 215 ? 10.966 -10.065 -4.218 1.00 95.50 215 LEU A C 1
ATOM 1768 O O . LEU A 1 215 ? 11.452 -10.435 -3.151 1.00 95.50 215 LEU A O 1
ATOM 1772 N N . GLY A 1 216 ? 11.726 -9.708 -5.256 1.00 91.25 216 GLY A N 1
ATOM 1773 C CA . GLY A 1 216 ? 13.184 -9.782 -5.252 1.00 91.25 216 GLY A CA 1
ATOM 1774 C C . GLY A 1 216 ? 13.695 -11.193 -4.937 1.00 91.25 216 GLY A C 1
ATOM 1775 O O . GLY A 1 216 ? 13.280 -12.179 -5.540 1.00 91.25 216 GLY A O 1
ATOM 1776 N N . ASP A 1 217 ? 14.585 -11.287 -3.957 1.00 89.31 217 ASP A N 1
ATOM 1777 C CA . ASP A 1 217 ? 15.160 -12.533 -3.426 1.00 89.31 217 ASP A CA 1
ATOM 1778 C C . ASP A 1 217 ? 14.210 -13.315 -2.494 1.00 89.31 217 ASP A C 1
ATOM 1780 O O . ASP A 1 217 ? 14.519 -14.434 -2.105 1.00 89.31 217 ASP A O 1
ATOM 1784 N N . MET A 1 218 ? 13.034 -12.776 -2.155 1.00 91.50 218 MET A N 1
ATOM 1785 C CA . MET A 1 218 ? 12.064 -13.428 -1.259 1.00 91.50 218 MET A CA 1
ATOM 1786 C C . MET A 1 218 ? 11.037 -14.293 -2.002 1.00 91.50 218 MET A C 1
ATOM 1788 O O . MET A 1 218 ? 10.020 -14.681 -1.430 1.00 91.50 218 MET A O 1
ATOM 1792 N N . HIS A 1 219 ? 11.280 -14.607 -3.273 1.00 85.38 219 HIS A N 1
ATOM 1793 C CA . HIS A 1 219 ? 10.399 -15.451 -4.081 1.00 85.38 219 HIS A CA 1
ATOM 1794 C C . HI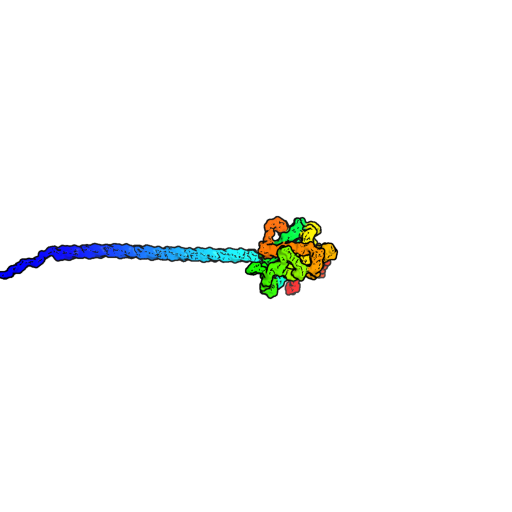S A 1 219 ? 10.257 -16.879 -3.522 1.00 85.38 219 HIS A C 1
ATOM 1796 O O . HIS A 1 219 ? 9.197 -17.475 -3.682 1.00 85.38 219 HIS A O 1
ATOM 1802 N N . CYS A 1 220 ? 11.261 -17.393 -2.800 1.00 86.31 220 CYS A N 1
ATOM 1803 C CA . CYS A 1 220 ? 11.201 -18.685 -2.103 1.00 86.31 220 CYS A CA 1
ATOM 1804 C C . CYS A 1 220 ? 10.133 -18.736 -0.995 1.00 86.31 220 CYS A C 1
ATOM 1806 O O . CYS A 1 220 ? 9.611 -19.796 -0.679 1.00 86.31 220 CYS A O 1
ATOM 1808 N N . MET A 1 221 ? 9.746 -17.586 -0.430 1.00 89.44 221 MET A N 1
ATOM 1809 C CA . MET A 1 221 ? 8.655 -17.498 0.555 1.00 89.44 221 MET A CA 1
ATOM 1810 C C . MET A 1 221 ? 7.266 -17.543 -0.095 1.00 89.44 221 MET A C 1
ATOM 1812 O O . MET A 1 221 ? 6.254 -17.480 0.607 1.00 89.44 221 MET A O 1
ATOM 1816 N N . CYS A 1 222 ? 7.222 -17.556 -1.429 1.00 89.50 222 CYS A N 1
ATOM 1817 C CA . CYS A 1 222 ? 6.016 -17.635 -2.241 1.00 89.50 222 CYS A CA 1
ATOM 1818 C C . CYS A 1 222 ? 6.178 -18.671 -3.374 1.00 89.50 222 CYS A C 1
ATOM 1820 O O . CYS A 1 222 ? 5.697 -18.454 -4.495 1.00 89.50 222 CYS A O 1
ATOM 1822 N N . GLU A 1 223 ? 6.959 -19.732 -3.132 1.00 87.81 223 GLU A N 1
ATOM 1823 C CA . GLU A 1 223 ? 7.319 -20.713 -4.160 1.00 87.81 223 GLU A CA 1
ATOM 1824 C C . GLU A 1 223 ? 6.085 -21.461 -4.676 1.00 87.81 223 GLU A C 1
ATOM 1826 O O . GLU A 1 223 ? 5.883 -21.532 -5.890 1.00 87.81 223 GLU A O 1
ATOM 1831 N N . ASP A 1 224 ? 5.216 -21.894 -3.761 1.00 88.19 224 ASP A N 1
ATOM 1832 C CA . ASP A 1 224 ? 3.972 -22.600 -4.076 1.00 88.19 224 ASP A CA 1
ATOM 1833 C C . ASP A 1 224 ? 2.932 -21.681 -4.750 1.00 88.19 224 ASP A C 1
ATOM 1835 O O . ASP A 1 224 ? 2.070 -22.135 -5.505 1.00 88.19 224 ASP A O 1
ATOM 1839 N N . GLU A 1 225 ? 3.003 -20.369 -4.506 1.00 90.38 225 GLU A N 1
ATOM 1840 C CA . GLU A 1 225 ? 2.005 -19.393 -4.948 1.00 90.38 225 GLU A CA 1
ATOM 1841 C C . GLU A 1 225 ? 2.300 -18.749 -6.310 1.00 90.38 225 GLU A C 1
ATOM 1843 O O . GLU A 1 225 ? 1.382 -18.492 -7.103 1.00 90.38 225 GLU A O 1
ATOM 1848 N N . ILE A 1 226 ? 3.563 -18.386 -6.559 1.00 93.06 226 ILE A N 1
ATOM 1849 C CA . ILE A 1 226 ? 3.966 -17.626 -7.754 1.00 93.06 226 ILE A CA 1
ATOM 1850 C C . ILE A 1 226 ? 5.317 -18.059 -8.331 1.00 93.06 226 ILE A C 1
ATOM 1852 O O . ILE A 1 226 ? 5.517 -17.906 -9.545 1.00 93.06 226 ILE A O 1
ATOM 1856 N N . GLY A 1 227 ? 6.213 -18.595 -7.499 1.00 90.81 227 GLY A N 1
ATOM 1857 C CA . GLY A 1 227 ? 7.551 -19.035 -7.889 1.00 90.81 227 GLY A CA 1
ATOM 1858 C C . GLY A 1 227 ? 8.487 -17.912 -8.373 1.00 90.81 227 GLY A C 1
ATOM 1859 O O . GLY A 1 227 ? 8.086 -16.745 -8.481 1.00 90.81 227 GLY A O 1
ATOM 1860 N N . PRO A 1 228 ? 9.750 -18.247 -8.698 1.00 92.62 228 PRO A N 1
ATOM 1861 C CA . PRO A 1 228 ? 10.714 -17.302 -9.260 1.00 92.62 228 PRO A CA 1
ATOM 1862 C C . PRO A 1 228 ? 10.293 -16.761 -10.630 1.00 92.62 228 PRO A C 1
ATOM 1864 O O . PRO A 1 228 ? 9.599 -17.420 -11.409 1.00 92.62 228 PRO A O 1
ATOM 1867 N N . LEU A 1 229 ? 10.803 -15.578 -10.985 1.00 93.94 229 LEU A N 1
ATOM 1868 C CA . LEU A 1 229 ? 10.800 -15.140 -12.380 1.00 93.94 229 LEU A CA 1
ATOM 1869 C C . LEU A 1 229 ? 11.966 -15.800 -13.116 1.00 93.94 229 LEU A C 1
ATOM 1871 O O . LEU A 1 229 ? 13.120 -15.454 -12.880 1.00 93.94 229 LEU A O 1
ATOM 1875 N N . VAL A 1 230 ? 11.648 -16.694 -14.052 1.00 92.81 230 VAL A N 1
ATOM 1876 C CA . VAL A 1 230 ? 12.637 -17.354 -14.910 1.00 92.81 230 VAL A CA 1
ATOM 1877 C C . VAL A 1 230 ? 12.491 -16.866 -16.347 1.00 92.81 230 VAL A C 1
ATOM 1879 O O . VAL A 1 230 ? 11.429 -16.994 -16.959 1.00 92.81 230 VAL A O 1
ATOM 1882 N N . VAL A 1 231 ? 13.567 -16.317 -16.910 1.00 92.38 231 VAL A N 1
ATOM 1883 C CA . VAL A 1 231 ? 13.617 -15.841 -18.298 1.00 92.38 231 VAL A CA 1
ATOM 1884 C C . VAL A 1 231 ? 14.872 -16.393 -18.958 1.00 92.38 231 VAL A C 1
ATOM 1886 O O . VAL A 1 231 ? 15.981 -16.176 -18.482 1.00 92.38 231 VAL A O 1
ATOM 1889 N N . LYS A 1 232 ? 14.699 -17.110 -20.077 1.00 89.31 232 LYS A N 1
ATOM 1890 C CA . LYS A 1 232 ? 15.797 -17.749 -20.829 1.00 89.31 232 LYS A CA 1
ATOM 1891 C C . LYS A 1 232 ? 16.704 -18.640 -19.957 1.00 89.31 232 LYS A C 1
ATOM 1893 O O . LYS A 1 232 ? 17.913 -18.649 -20.140 1.00 89.31 232 LYS A O 1
ATOM 1898 N N . GLY A 1 233 ? 16.121 -19.365 -19.001 1.00 89.00 233 GLY A N 1
ATOM 1899 C CA . GLY A 1 233 ? 16.862 -20.256 -18.098 1.00 89.00 233 GLY A CA 1
ATOM 1900 C C . GLY A 1 233 ? 17.588 -19.557 -16.945 1.00 89.00 233 GLY A C 1
ATOM 1901 O O . GLY A 1 233 ? 18.194 -20.240 -16.131 1.00 89.00 233 GLY A O 1
ATOM 1902 N N . HIS A 1 234 ? 17.500 -18.228 -16.837 1.00 90.12 234 HIS A N 1
ATOM 1903 C CA . HIS A 1 234 ? 18.025 -17.479 -15.698 1.00 90.12 234 HIS A CA 1
ATOM 1904 C C . HIS A 1 234 ? 16.898 -17.125 -14.730 1.00 90.12 234 HIS A C 1
ATOM 1906 O O . HIS A 1 234 ? 15.853 -16.630 -15.158 1.00 90.12 234 HIS A O 1
ATOM 1912 N N . THR A 1 235 ? 17.129 -17.344 -13.439 1.00 91.69 235 THR A N 1
ATOM 1913 C CA . THR A 1 235 ? 16.260 -16.871 -12.357 1.00 91.69 235 THR A CA 1
ATOM 1914 C C . THR A 1 235 ? 16.643 -15.445 -11.987 1.00 91.69 235 THR A C 1
ATOM 1916 O O . THR A 1 235 ? 17.823 -15.132 -11.840 1.00 91.69 235 THR A O 1
ATOM 1919 N N . PHE A 1 236 ? 15.653 -14.565 -11.867 1.00 92.19 236 PHE A N 1
ATOM 1920 C CA . PHE A 1 236 ? 15.878 -13.202 -11.408 1.00 92.19 236 PHE A CA 1
ATOM 1921 C C . PHE A 1 236 ? 16.149 -13.170 -9.904 1.00 92.19 236 PHE A C 1
ATOM 1923 O O . PHE A 1 236 ? 15.293 -13.571 -9.117 1.00 92.19 236 PHE A O 1
ATOM 1930 N N . GLU A 1 237 ? 17.275 -12.577 -9.519 1.00 89.44 237 GLU A N 1
ATOM 1931 C CA . GLU A 1 237 ? 17.552 -12.161 -8.145 1.00 89.44 237 GLU A CA 1
ATOM 1932 C C . GLU A 1 237 ? 18.182 -10.764 -8.163 1.00 89.44 237 GLU A C 1
ATOM 1934 O O . GLU A 1 237 ? 19.039 -10.500 -9.008 1.00 89.44 237 GLU A O 1
ATOM 1939 N N . PRO A 1 238 ? 17.818 -9.847 -7.249 1.00 85.94 238 PRO A N 1
ATOM 1940 C CA . PRO A 1 238 ? 18.453 -8.532 -7.187 1.00 85.94 238 PRO A CA 1
ATOM 1941 C C . PRO A 1 238 ? 19.975 -8.595 -7.018 1.00 85.94 238 PRO A C 1
ATOM 1943 O O . PRO A 1 238 ? 20.674 -7.731 -7.544 1.00 85.94 238 PRO A O 1
ATOM 1946 N N . GLN A 1 239 ? 20.465 -9.606 -6.292 1.00 85.75 239 GLN A N 1
ATOM 1947 C CA . GLN A 1 239 ? 21.878 -9.861 -6.004 1.00 85.75 239 GLN A CA 1
ATOM 1948 C C . GLN A 1 239 ? 22.570 -10.744 -7.050 1.00 85.75 239 GLN A C 1
ATOM 1950 O O . GLN A 1 239 ? 23.739 -11.086 -6.864 1.00 85.75 239 GLN A O 1
ATOM 1955 N N . MET A 1 240 ? 21.883 -11.123 -8.135 1.00 84.88 240 MET A N 1
ATOM 1956 C CA . MET A 1 240 ? 22.499 -11.945 -9.174 1.00 84.88 240 MET A CA 1
ATOM 1957 C C . MET A 1 240 ? 23.732 -11.244 -9.770 1.00 84.88 240 MET A C 1
ATOM 1959 O O . MET A 1 240 ? 23.759 -10.008 -9.844 1.00 84.88 240 MET A O 1
ATOM 1963 N N . PRO A 1 241 ? 24.741 -11.999 -10.240 1.00 80.06 241 PRO A N 1
ATOM 1964 C CA . PRO A 1 241 ? 25.905 -11.416 -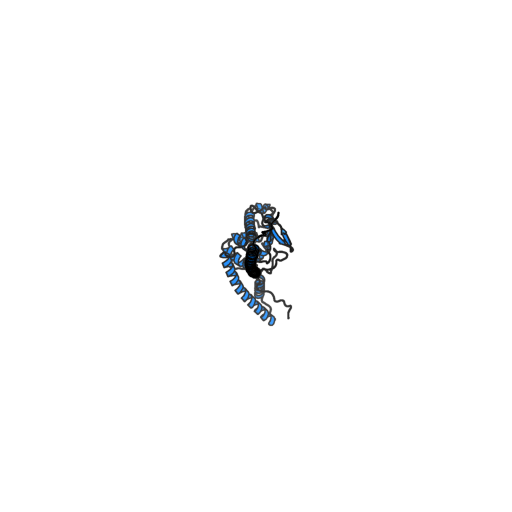10.890 1.00 80.06 241 PRO A CA 1
ATOM 1965 C C . PRO A 1 241 ? 25.499 -10.473 -12.026 1.00 80.06 241 PRO A C 1
ATOM 1967 O O . PRO A 1 241 ? 24.612 -10.781 -12.829 1.00 80.06 241 PRO A O 1
ATOM 1970 N N . ALA A 1 242 ? 26.174 -9.327 -12.126 1.00 79.00 242 ALA A N 1
ATOM 1971 C CA . ALA A 1 242 ? 25.854 -8.308 -13.124 1.00 79.00 242 ALA A CA 1
ATOM 1972 C C . ALA A 1 242 ? 25.887 -8.858 -14.559 1.00 79.00 242 ALA A C 1
ATOM 1974 O O . ALA A 1 242 ? 25.057 -8.481 -15.385 1.00 79.00 242 ALA A O 1
ATOM 1975 N N . GLU A 1 243 ? 26.792 -9.798 -14.834 1.00 79.50 243 GLU A N 1
ATOM 1976 C CA . GLU A 1 243 ? 26.895 -10.489 -16.120 1.00 79.50 243 GLU A CA 1
ATOM 1977 C C . GLU A 1 243 ? 25.603 -11.223 -16.499 1.00 79.50 243 GLU A C 1
ATOM 1979 O O . GLU A 1 243 ? 25.185 -11.183 -17.655 1.00 79.50 243 GLU A O 1
ATOM 1984 N N . ASP A 1 244 ? 24.930 -11.856 -15.538 1.00 82.81 244 ASP A N 1
ATOM 1985 C CA . ASP A 1 244 ? 23.694 -12.596 -15.792 1.00 82.81 244 ASP A CA 1
ATOM 1986 C C . ASP A 1 244 ? 22.496 -11.655 -15.963 1.00 82.81 244 ASP A C 1
ATOM 1988 O O . ASP A 1 244 ? 21.640 -11.877 -16.825 1.00 82.81 244 ASP A O 1
ATOM 1992 N N . MET A 1 245 ? 22.479 -10.537 -15.232 1.00 85.06 245 MET A N 1
ATOM 1993 C CA . MET A 1 245 ? 21.503 -9.467 -15.456 1.00 85.06 245 MET A CA 1
ATOM 1994 C C . MET A 1 245 ? 21.681 -8.799 -16.834 1.00 85.06 245 MET A C 1
ATOM 1996 O O . MET A 1 245 ? 20.714 -8.330 -17.443 1.00 85.06 245 MET A O 1
ATOM 2000 N N . ASP A 1 246 ? 22.909 -8.763 -17.350 1.00 86.94 246 ASP A N 1
ATOM 2001 C CA . ASP A 1 246 ? 23.245 -8.211 -18.664 1.00 86.94 246 ASP A CA 1
ATOM 2002 C C . ASP A 1 246 ? 22.877 -9.163 -19.808 1.00 86.94 246 ASP A C 1
ATOM 2004 O O . ASP A 1 246 ? 22.386 -8.701 -20.843 1.00 86.94 246 ASP A O 1
ATOM 2008 N N . LYS A 1 247 ? 23.016 -10.481 -19.604 1.00 88.62 247 LYS A N 1
ATOM 2009 C CA . LYS A 1 247 ? 22.567 -11.526 -20.548 1.00 88.62 247 LYS A CA 1
ATOM 2010 C C . LYS A 1 247 ? 21.054 -11.519 -20.763 1.00 88.62 247 LYS A C 1
ATOM 2012 O O . LYS A 1 247 ? 20.576 -11.887 -21.842 1.00 88.62 247 LYS A O 1
ATOM 2017 N N . VAL A 1 248 ? 20.288 -11.065 -19.768 1.00 89.56 248 VAL A N 1
ATOM 2018 C CA . VAL A 1 248 ? 18.824 -10.969 -19.836 1.00 89.56 248 VAL A CA 1
ATOM 2019 C C . VAL A 1 248 ? 18.362 -9.514 -19.647 1.00 89.56 248 VAL A C 1
ATOM 2021 O O . VAL A 1 248 ? 17.839 -9.152 -18.591 1.00 89.56 248 VAL A O 1
ATOM 2024 N N . PRO A 1 249 ? 18.441 -8.662 -20.696 1.00 88.44 249 PRO A N 1
ATOM 2025 C CA . PRO A 1 249 ? 18.035 -7.252 -20.616 1.00 88.44 249 PRO A CA 1
ATOM 2026 C C . PRO A 1 249 ? 16.593 -7.033 -20.140 1.00 88.44 249 PRO A C 1
ATOM 2028 O O . PRO A 1 249 ? 16.264 -5.969 -19.616 1.00 88.44 249 PRO A O 1
ATOM 2031 N N . HIS A 1 250 ? 15.733 -8.043 -20.305 1.00 91.88 250 HIS A N 1
ATOM 2032 C CA . HIS A 1 250 ? 14.348 -8.017 -19.849 1.00 91.88 250 HIS A CA 1
ATOM 2033 C C . HIS A 1 250 ? 14.227 -7.780 -18.334 1.00 91.88 250 HIS A C 1
ATOM 2035 O O . HIS A 1 250 ? 13.337 -7.044 -17.911 1.00 91.88 250 HIS A O 1
ATOM 2041 N N . PHE A 1 251 ? 15.156 -8.302 -17.523 1.00 93.56 251 PHE A N 1
ATOM 2042 C CA . PHE A 1 251 ? 15.159 -8.055 -16.079 1.00 93.56 251 PHE A CA 1
ATOM 2043 C C . PHE A 1 251 ? 15.339 -6.579 -15.753 1.00 93.56 251 PHE A C 1
ATOM 2045 O O . PHE A 1 251 ? 14.593 -6.036 -14.945 1.00 93.56 251 PHE A O 1
ATOM 2052 N N . LYS A 1 252 ? 16.252 -5.886 -16.438 1.00 92.81 252 LYS A N 1
ATOM 2053 C CA . LYS A 1 252 ? 16.476 -4.450 -16.219 1.00 92.81 252 LYS A CA 1
ATOM 2054 C C . LYS A 1 252 ? 15.231 -3.626 -16.525 1.00 92.81 252 LYS A C 1
ATOM 2056 O O . LYS A 1 252 ? 14.925 -2.693 -15.788 1.00 92.81 252 LYS A O 1
ATOM 2061 N N . ILE A 1 253 ? 14.515 -3.987 -17.592 1.00 93.75 253 ILE A N 1
ATOM 2062 C CA . ILE A 1 253 ? 13.271 -3.320 -17.988 1.00 93.75 253 ILE A CA 1
ATOM 2063 C C . ILE A 1 253 ? 12.212 -3.506 -16.898 1.00 93.75 253 ILE A C 1
ATOM 2065 O O . ILE A 1 253 ? 11.617 -2.523 -16.458 1.00 93.75 253 ILE A O 1
ATOM 2069 N N . LEU A 1 254 ? 12.005 -4.737 -16.425 1.00 95.44 254 LEU A N 1
ATOM 2070 C CA . LEU A 1 254 ? 11.018 -5.015 -15.383 1.00 95.44 254 LEU A CA 1
ATOM 2071 C C . LEU A 1 254 ? 11.385 -4.353 -14.048 1.00 95.44 254 LEU A C 1
ATOM 2073 O O . LEU A 1 254 ? 10.532 -3.709 -13.441 1.00 95.44 254 LEU A O 1
ATOM 2077 N N . VAL A 1 255 ? 12.651 -4.426 -13.618 1.00 96.12 255 VAL A N 1
ATOM 2078 C CA . VAL A 1 255 ? 13.132 -3.746 -12.400 1.00 96.12 255 VAL A CA 1
ATOM 2079 C C . VAL A 1 255 ? 12.883 -2.244 -12.492 1.00 96.12 255 VAL A C 1
ATOM 2081 O O . VAL A 1 255 ? 12.336 -1.652 -11.562 1.00 96.12 255 VAL A O 1
ATOM 2084 N N . GLN A 1 256 ? 13.217 -1.623 -13.626 1.00 96.00 256 GLN A N 1
ATOM 2085 C CA . GLN A 1 256 ? 12.948 -0.206 -13.849 1.00 96.00 256 GLN A CA 1
ATOM 2086 C C . GLN A 1 256 ? 11.449 0.096 -13.739 1.00 96.00 256 GLN A C 1
ATOM 2088 O O . GLN A 1 256 ? 11.058 1.026 -13.037 1.00 96.00 256 GLN A O 1
ATOM 2093 N N . GLN A 1 257 ? 10.592 -0.690 -14.392 1.00 96.50 257 GLN A N 1
ATOM 2094 C CA . GLN A 1 257 ? 9.141 -0.491 -14.348 1.00 96.50 257 GLN A CA 1
ATOM 2095 C C . GLN A 1 257 ? 8.587 -0.592 -12.922 1.00 96.50 257 GLN A C 1
ATOM 2097 O O . GLN A 1 257 ? 7.847 0.300 -12.496 1.00 96.50 257 GLN A O 1
ATOM 2102 N N . VAL A 1 258 ? 8.984 -1.629 -12.179 1.00 97.88 258 VAL A N 1
ATOM 2103 C CA . VAL A 1 258 ? 8.570 -1.873 -10.790 1.00 97.88 258 VAL A CA 1
ATOM 2104 C C . VAL A 1 258 ? 9.024 -0.734 -9.882 1.00 97.88 258 VAL A C 1
ATOM 2106 O O . VAL A 1 258 ? 8.204 -0.107 -9.206 1.00 97.88 258 VAL A O 1
ATOM 2109 N N . MET A 1 259 ? 10.309 -0.380 -9.917 1.00 97.75 259 MET A N 1
ATOM 2110 C CA . MET A 1 259 ? 10.843 0.650 -9.029 1.00 97.75 259 MET A CA 1
ATOM 2111 C C . MET A 1 259 ? 10.292 2.043 -9.337 1.00 97.75 259 MET A C 1
ATOM 2113 O O . MET A 1 259 ? 9.965 2.804 -8.422 1.00 97.75 259 MET A O 1
ATOM 2117 N N . GLN A 1 260 ? 10.099 2.382 -10.615 1.00 97.31 260 GLN A N 1
ATOM 2118 C CA . GLN A 1 260 ? 9.489 3.662 -10.977 1.00 97.31 260 GLN A CA 1
ATOM 2119 C C . GLN A 1 260 ? 7.978 3.696 -10.689 1.00 97.31 260 GLN A C 1
ATOM 2121 O O . GLN A 1 260 ? 7.419 4.773 -10.455 1.00 97.31 260 GLN A O 1
ATOM 2126 N N . ALA A 1 261 ? 7.284 2.553 -10.670 1.00 97.75 261 ALA A N 1
ATOM 2127 C CA . ALA A 1 261 ? 5.911 2.476 -10.170 1.00 97.75 261 ALA A CA 1
ATOM 2128 C C . ALA A 1 261 ? 5.851 2.784 -8.665 1.00 97.75 261 ALA A C 1
ATOM 2130 O O . ALA A 1 261 ? 5.097 3.670 -8.250 1.00 97.75 261 ALA A O 1
ATOM 2131 N N . TYR A 1 262 ? 6.721 2.163 -7.864 1.00 98.12 262 TYR A N 1
ATOM 2132 C CA . TYR A 1 262 ? 6.830 2.466 -6.437 1.00 98.12 262 TYR A CA 1
ATOM 2133 C C . TYR A 1 262 ? 7.180 3.921 -6.168 1.00 98.12 262 TYR A C 1
ATOM 2135 O O . TYR A 1 262 ? 6.485 4.592 -5.402 1.00 98.12 262 TYR A O 1
ATOM 2143 N N . ARG A 1 263 ? 8.185 4.462 -6.863 1.00 97.38 263 ARG A N 1
ATOM 2144 C CA . ARG A 1 263 ? 8.558 5.870 -6.732 1.00 97.38 263 ARG A CA 1
ATOM 2145 C C . ARG A 1 263 ? 7.386 6.806 -6.997 1.00 97.38 263 ARG A C 1
ATOM 2147 O O . ARG A 1 263 ? 7.214 7.790 -6.270 1.00 97.38 263 ARG A O 1
ATOM 2154 N N . ARG A 1 264 ? 6.575 6.524 -8.025 1.00 96.69 264 ARG A N 1
ATOM 2155 C CA . ARG A 1 264 ? 5.359 7.297 -8.320 1.00 96.69 264 ARG A CA 1
ATOM 2156 C C . ARG A 1 264 ? 4.373 7.239 -7.156 1.00 96.69 264 ARG A C 1
ATOM 2158 O O . ARG A 1 264 ? 3.865 8.293 -6.778 1.00 96.69 264 ARG A O 1
ATOM 2165 N N . GLY A 1 265 ? 4.180 6.073 -6.541 1.00 96.88 265 GLY A N 1
ATOM 2166 C CA . GLY A 1 265 ? 3.323 5.904 -5.361 1.00 96.88 265 GLY A CA 1
ATOM 2167 C C . GLY A 1 265 ? 3.822 6.708 -4.163 1.00 96.88 265 GLY A C 1
ATOM 2168 O O . GLY A 1 265 ? 3.083 7.490 -3.565 1.00 96.88 265 GLY A O 1
ATOM 2169 N N . ILE A 1 266 ? 5.117 6.617 -3.870 1.00 96.75 266 ILE A N 1
ATOM 2170 C CA . ILE A 1 266 ? 5.745 7.361 -2.773 1.00 96.75 266 ILE A CA 1
ATOM 2171 C C . ILE A 1 266 ? 5.694 8.875 -3.014 1.00 96.75 266 ILE A C 1
ATOM 2173 O O . ILE A 1 266 ? 5.404 9.635 -2.090 1.00 96.75 266 ILE A O 1
ATOM 2177 N N . SER A 1 267 ? 5.907 9.326 -4.251 1.00 93.94 267 SER A N 1
ATOM 2178 C CA . SER A 1 267 ? 6.004 10.755 -4.578 1.00 93.94 267 SER A CA 1
ATOM 2179 C C . SER A 1 267 ? 4.647 11.436 -4.743 1.00 93.94 267 SER A C 1
ATOM 2181 O O . SER A 1 267 ? 4.456 12.544 -4.244 1.00 93.94 267 SER A O 1
ATOM 2183 N N . LYS A 1 268 ? 3.722 10.800 -5.469 1.00 92.00 268 LYS A N 1
ATOM 2184 C CA . LYS A 1 268 ? 2.435 11.387 -5.879 1.00 92.00 268 LYS A CA 1
ATOM 2185 C C . LYS A 1 268 ? 1.248 10.843 -5.081 1.00 92.00 268 LYS A C 1
ATOM 2187 O O . LYS A 1 268 ? 0.198 11.471 -5.077 1.00 92.00 268 LYS A O 1
ATOM 2192 N N . GLY A 1 269 ? 1.419 9.716 -4.393 1.00 91.44 269 GLY A N 1
ATOM 2193 C CA . GLY A 1 269 ? 0.331 8.991 -3.746 1.00 91.44 269 GLY A CA 1
ATOM 2194 C C . GLY A 1 269 ? -0.389 8.039 -4.700 1.00 91.44 269 GLY A C 1
ATOM 2195 O O . GLY A 1 269 ? 0.078 7.742 -5.807 1.00 91.44 269 GLY A O 1
ATOM 2196 N N . CYS A 1 270 ? -1.534 7.551 -4.237 1.00 88.69 270 CYS A N 1
ATOM 2197 C CA . CYS A 1 270 ? -2.420 6.668 -4.977 1.00 88.69 270 CYS A CA 1
ATOM 2198 C C . CYS A 1 270 ? -3.769 7.344 -5.234 1.00 88.69 270 CYS A C 1
ATOM 2200 O O . CYS A 1 270 ? -4.261 8.113 -4.405 1.00 88.69 270 CYS A O 1
ATOM 2202 N N . ASP A 1 271 ? -4.355 7.033 -6.385 1.00 89.12 271 ASP A N 1
ATOM 2203 C CA . ASP A 1 271 ? -5.711 7.435 -6.730 1.00 89.12 271 ASP A CA 1
ATOM 2204 C C . ASP A 1 271 ? -6.676 6.360 -6.217 1.00 89.12 271 ASP A C 1
ATOM 2206 O O . ASP A 1 271 ? -6.567 5.190 -6.586 1.00 89.12 271 ASP A O 1
ATOM 2210 N N . SER A 1 272 ? -7.556 6.742 -5.292 1.00 84.88 272 SER A N 1
ATOM 2211 C CA . SER A 1 272 ? -8.536 5.830 -4.694 1.00 84.88 272 SER A CA 1
ATOM 2212 C C . SER A 1 272 ? -9.877 5.823 -5.421 1.00 84.88 272 SER A C 1
ATOM 2214 O O . SER A 1 272 ? -10.713 4.982 -5.098 1.00 84.88 272 SER A O 1
ATOM 2216 N N . ASP A 1 273 ? -10.059 6.705 -6.404 1.00 89.19 273 ASP A N 1
ATOM 2217 C CA . ASP A 1 273 ? -11.314 6.859 -7.140 1.00 89.19 273 ASP A CA 1
ATOM 2218 C C . ASP A 1 273 ? -11.342 6.020 -8.426 1.00 89.19 273 ASP A C 1
ATOM 2220 O O . ASP A 1 273 ? -12.401 5.850 -9.044 1.00 89.19 273 ASP A O 1
ATOM 2224 N N . LEU A 1 274 ? -10.203 5.419 -8.791 1.00 93.19 274 LEU A N 1
ATOM 2225 C CA . LEU A 1 274 ? -10.113 4.426 -9.858 1.00 93.19 274 LEU A CA 1
ATOM 2226 C C . LEU A 1 274 ? -11.153 3.319 -9.650 1.00 93.19 274 LEU A C 1
ATOM 2228 O O . LEU A 1 274 ? -11.250 2.736 -8.569 1.00 93.19 274 LEU A O 1
ATOM 2232 N N . GLU A 1 275 ? -11.896 2.988 -10.708 1.00 95.31 275 GLU A N 1
ATOM 2233 C CA . GLU A 1 275 ? -12.948 1.963 -10.655 1.00 95.31 275 GLU A CA 1
ATOM 2234 C C . GLU A 1 275 ? -12.404 0.622 -10.143 1.00 95.31 275 GLU A C 1
ATOM 2236 O O . GLU A 1 275 ? -12.980 0.022 -9.244 1.00 95.31 275 GLU A O 1
ATOM 2241 N N . VAL A 1 276 ? -11.223 0.216 -10.619 1.00 95.88 276 VAL A N 1
ATOM 2242 C CA . VAL A 1 276 ? -10.525 -1.010 -10.190 1.00 95.88 276 VAL A CA 1
ATOM 2243 C C . VAL A 1 276 ? -10.284 -1.031 -8.672 1.00 95.88 276 VAL A C 1
ATOM 2245 O O . VAL A 1 276 ? -10.470 -2.059 -8.021 1.00 95.88 276 VAL A O 1
ATOM 2248 N N . VAL A 1 277 ? -9.931 0.115 -8.080 1.00 96.94 277 VAL A N 1
ATOM 2249 C CA . VAL A 1 277 ? -9.738 0.249 -6.626 1.00 96.94 277 VAL A CA 1
ATOM 2250 C C . VAL A 1 277 ? -11.077 0.181 -5.892 1.00 96.94 277 VAL A C 1
ATOM 2252 O O . VAL A 1 277 ? -11.170 -0.477 -4.856 1.00 96.94 277 VAL A O 1
ATOM 2255 N N . ARG A 1 278 ? -12.128 0.815 -6.428 1.00 97.12 278 ARG A N 1
ATOM 2256 C CA . ARG A 1 278 ? -13.479 0.783 -5.843 1.00 97.12 278 ARG A CA 1
ATOM 2257 C C . ARG A 1 278 ? -14.078 -0.624 -5.846 1.00 97.12 278 ARG A C 1
ATOM 2259 O O . ARG A 1 278 ? -14.646 -1.027 -4.830 1.00 97.12 278 ARG A O 1
ATOM 2266 N N . ILE A 1 279 ? -13.906 -1.379 -6.931 1.00 97.12 279 ILE A N 1
ATOM 2267 C CA . ILE A 1 279 ? -14.306 -2.791 -7.016 1.00 97.12 279 ILE A CA 1
ATOM 2268 C C . ILE A 1 279 ? -13.526 -3.610 -5.984 1.00 97.12 279 ILE A C 1
ATOM 2270 O O . ILE A 1 279 ? -14.137 -4.278 -5.154 1.00 97.12 279 ILE A O 1
ATOM 2274 N N . GLY A 1 280 ? -12.193 -3.488 -5.958 1.00 97.31 280 GLY A N 1
ATOM 2275 C CA . GLY A 1 280 ? -11.355 -4.224 -5.007 1.00 97.31 280 GLY A CA 1
ATOM 2276 C C . GLY A 1 280 ? -11.721 -3.940 -3.548 1.00 97.31 280 GLY A C 1
ATOM 2277 O O . GLY A 1 280 ? -11.814 -4.865 -2.743 1.00 97.31 280 GLY A O 1
ATOM 2278 N N . LYS A 1 281 ? -12.019 -2.678 -3.214 1.00 97.31 281 LYS A N 1
ATOM 2279 C CA . LYS A 1 281 ? -12.510 -2.291 -1.886 1.00 97.31 281 LYS A CA 1
ATOM 2280 C C . LYS A 1 281 ? -13.854 -2.942 -1.553 1.00 97.31 281 LYS A C 1
ATOM 2282 O O . LYS A 1 281 ? -14.008 -3.450 -0.448 1.00 97.31 281 LYS A O 1
ATOM 2287 N N . ARG A 1 282 ? -14.808 -2.956 -2.489 1.00 97.44 282 ARG A N 1
ATOM 2288 C CA . ARG A 1 282 ? -16.112 -3.602 -2.280 1.00 97.44 282 ARG A CA 1
ATOM 2289 C C . ARG A 1 282 ? -15.953 -5.099 -2.013 1.00 97.44 282 ARG A C 1
ATOM 2291 O O . ARG A 1 282 ? -16.495 -5.588 -1.027 1.00 97.44 282 ARG A O 1
ATOM 2298 N N . CYS A 1 283 ? -15.159 -5.790 -2.832 1.00 97.19 283 CYS A N 1
ATOM 2299 C CA . CYS A 1 283 ? -14.863 -7.211 -2.644 1.00 97.19 283 CYS A CA 1
ATOM 2300 C C . CYS A 1 283 ? -14.198 -7.475 -1.285 1.00 97.19 283 CYS A C 1
ATOM 2302 O O . CYS A 1 283 ? -14.570 -8.419 -0.594 1.00 97.19 283 CYS A O 1
ATOM 2304 N N . TYR A 1 284 ? -13.256 -6.620 -0.873 1.00 97.69 284 TYR A N 1
ATOM 2305 C CA . TYR A 1 284 ? -12.649 -6.689 0.456 1.00 97.69 284 TYR A CA 1
ATOM 2306 C C . TYR A 1 284 ? -13.686 -6.521 1.573 1.00 97.69 284 TYR A C 1
ATOM 2308 O O . TYR A 1 284 ? -13.703 -7.319 2.507 1.00 97.69 284 TYR A O 1
ATOM 2316 N N . ASP A 1 285 ? -14.560 -5.516 1.490 1.00 97.56 285 ASP A N 1
ATOM 2317 C CA . ASP A 1 285 ? -15.563 -5.239 2.523 1.00 97.56 285 ASP A CA 1
ATOM 2318 C C . ASP A 1 285 ? -16.575 -6.392 2.655 1.00 97.56 285 ASP A C 1
ATOM 2320 O O . ASP A 1 285 ? -16.974 -6.749 3.767 1.00 97.56 285 ASP A O 1
ATOM 2324 N N . GLU A 1 286 ? -16.975 -7.001 1.537 1.00 97.00 286 GLU A N 1
ATOM 2325 C CA . GLU A 1 286 ? -17.833 -8.191 1.506 1.00 97.00 286 GLU A CA 1
ATOM 2326 C C . GLU A 1 286 ? -17.132 -9.407 2.120 1.00 97.00 286 GLU A C 1
ATOM 2328 O O . GLU A 1 286 ? -17.679 -10.040 3.026 1.00 97.00 286 GLU A O 1
ATOM 2333 N N . HIS A 1 287 ? -15.889 -9.680 1.718 1.00 96.88 287 HIS A N 1
ATOM 2334 C CA . HIS A 1 287 ? -15.112 -10.797 2.250 1.00 96.88 287 HIS A CA 1
ATOM 2335 C C . HIS A 1 287 ? -14.825 -10.626 3.752 1.00 96.88 287 HIS A C 1
ATOM 2337 O O . HIS A 1 287 ? -14.953 -11.571 4.527 1.00 96.88 287 HIS A O 1
ATOM 2343 N N . CYS A 1 288 ? -14.555 -9.400 4.211 1.00 96.69 288 CYS A N 1
ATOM 2344 C CA . CYS A 1 288 ? -14.397 -9.094 5.632 1.00 96.69 288 CYS A CA 1
ATOM 2345 C C . CYS A 1 288 ? -15.640 -9.444 6.457 1.00 96.69 288 CYS A C 1
ATOM 2347 O O . CYS A 1 288 ? -15.505 -9.876 7.601 1.00 96.69 288 CYS A O 1
ATOM 2349 N N . LYS A 1 289 ? -16.853 -9.237 5.924 1.00 96.38 289 LYS A N 1
ATOM 2350 C CA . LYS A 1 289 ? -18.093 -9.600 6.633 1.00 96.38 289 LYS A CA 1
ATOM 2351 C C . LYS A 1 289 ? -18.191 -11.113 6.817 1.00 96.38 289 LYS A C 1
ATOM 2353 O O . LYS A 1 289 ? -18.516 -11.559 7.914 1.00 96.38 289 LYS A O 1
ATOM 2358 N N . LEU A 1 290 ? -17.862 -11.878 5.777 1.00 95.88 290 LEU A N 1
ATOM 2359 C CA . LEU A 1 290 ? -17.852 -13.341 5.826 1.00 95.88 290 LEU A CA 1
ATOM 2360 C C . LEU A 1 290 ? -16.817 -13.852 6.835 1.00 95.88 290 LEU A C 1
ATOM 2362 O O . LEU A 1 290 ? -17.180 -14.557 7.774 1.00 95.88 290 LEU A O 1
ATOM 2366 N N . LEU A 1 291 ? -15.569 -13.388 6.739 1.00 95.94 291 LEU A N 1
ATOM 2367 C CA . LEU A 1 291 ? -14.486 -13.811 7.633 1.00 95.94 291 LEU A CA 1
ATOM 2368 C C . LEU A 1 291 ? -14.726 -13.420 9.096 1.00 95.94 291 LEU A C 1
ATOM 2370 O O . LEU A 1 291 ? -14.312 -14.135 10.004 1.00 95.94 291 LEU A O 1
ATOM 2374 N N . ARG A 1 292 ? -15.419 -12.304 9.364 1.00 95.50 292 ARG A N 1
ATOM 2375 C CA . ARG A 1 292 ? -15.847 -11.953 10.731 1.00 95.50 292 ARG A CA 1
ATOM 2376 C C . ARG A 1 292 ? -16.867 -12.946 11.277 1.00 95.50 292 ARG A C 1
ATOM 2378 O O . ARG A 1 292 ? -16.769 -13.322 12.442 1.00 95.50 292 ARG A O 1
ATOM 2385 N N . ASN A 1 293 ? -17.823 -13.374 10.455 1.00 95.50 293 ASN A N 1
ATOM 2386 C CA . ASN A 1 293 ? -18.798 -14.386 10.857 1.00 95.50 293 ASN A CA 1
ATOM 2387 C C . ASN A 1 293 ? -18.111 -15.734 11.106 1.00 95.50 293 ASN A C 1
ATOM 2389 O O . ASN A 1 293 ? -18.348 -16.354 12.140 1.00 95.50 293 ASN A O 1
ATOM 2393 N N . GLU A 1 294 ? -17.198 -16.142 10.225 1.00 95.44 294 GLU A N 1
ATOM 2394 C CA . GLU A 1 294 ? -16.383 -17.348 10.401 1.00 95.44 294 GLU A CA 1
ATOM 2395 C C . GLU A 1 294 ? -15.526 -17.279 11.668 1.00 95.44 294 GLU A C 1
ATOM 2397 O O . GLU A 1 294 ? -15.534 -18.207 12.473 1.00 95.44 294 GLU A O 1
ATOM 2402 N N . ALA A 1 295 ? -14.862 -16.150 11.926 1.00 94.88 295 ALA A N 1
ATOM 2403 C CA . ALA A 1 295 ? -14.086 -15.955 13.144 1.00 94.88 295 ALA A CA 1
ATOM 2404 C C . ALA A 1 295 ? -14.946 -16.028 14.413 1.00 94.88 295 ALA A C 1
ATOM 2406 O O . ALA A 1 295 ? -14.522 -16.632 15.400 1.00 94.88 295 ALA A O 1
ATOM 2407 N N . ASN A 1 296 ? -16.159 -15.469 14.396 1.00 94.19 296 ASN A N 1
ATOM 2408 C CA . ASN A 1 296 ? -17.098 -15.581 15.513 1.00 94.19 296 ASN A CA 1
ATOM 2409 C C . ASN A 1 296 ? -17.544 -17.033 15.735 1.00 94.19 296 ASN A C 1
ATOM 2411 O O . ASN A 1 296 ? -17.522 -17.509 16.872 1.00 94.19 296 ASN A O 1
ATOM 2415 N N . ASN A 1 297 ? -17.862 -17.756 14.659 1.00 93.81 297 ASN A N 1
ATOM 2416 C CA . ASN A 1 297 ? -18.199 -19.178 14.719 1.00 93.81 297 ASN A CA 1
ATOM 2417 C C . ASN A 1 297 ? -17.031 -20.002 15.275 1.00 93.81 297 ASN A C 1
ATOM 2419 O O . ASN A 1 297 ? -17.229 -20.857 16.137 1.00 93.81 297 ASN A O 1
ATOM 2423 N N . MET A 1 298 ? -15.801 -19.701 14.856 1.00 94.25 298 MET A N 1
ATOM 2424 C CA . MET A 1 298 ? -14.602 -20.372 15.351 1.00 94.25 298 MET A CA 1
ATOM 2425 C C . MET A 1 298 ? -14.325 -20.082 16.822 1.00 94.25 298 MET A C 1
ATOM 2427 O O . MET A 1 298 ? -13.952 -20.995 17.557 1.00 94.25 298 MET A O 1
ATOM 2431 N N . ARG A 1 299 ? -14.555 -18.852 17.296 1.00 91.69 299 ARG A N 1
ATOM 2432 C CA . ARG A 1 299 ? -14.471 -18.527 18.731 1.00 91.69 299 ARG A CA 1
ATOM 2433 C C . ARG A 1 299 ? -15.499 -19.315 19.537 1.00 91.69 299 ARG A C 1
ATOM 2435 O O . ARG A 1 299 ? -15.151 -19.901 20.559 1.00 91.69 299 ARG A O 1
ATOM 2442 N N . PHE A 1 300 ? -16.741 -19.371 19.058 1.00 91.56 300 PHE A N 1
ATOM 2443 C CA . PHE A 1 300 ? -17.793 -20.164 19.689 1.00 91.56 300 PHE A CA 1
ATOM 2444 C C . PHE A 1 300 ? -17.414 -21.649 19.753 1.00 91.56 300 PHE A C 1
ATOM 2446 O O . PHE A 1 300 ? -17.497 -22.258 20.817 1.00 91.56 300 PHE A O 1
ATOM 2453 N N . LEU A 1 301 ? -16.919 -22.211 18.648 1.00 90.19 301 LEU A N 1
ATOM 2454 C CA . LEU A 1 301 ? -16.492 -23.606 18.559 1.00 90.19 301 LEU A CA 1
ATOM 2455 C C . LEU A 1 301 ? -15.335 -23.929 19.515 1.00 90.19 301 LEU A C 1
ATOM 2457 O O . LEU A 1 301 ? -15.362 -24.961 20.186 1.00 90.19 301 LEU A O 1
ATOM 2461 N N . VAL A 1 302 ? -14.336 -23.044 19.596 1.00 89.06 302 VAL A N 1
ATOM 2462 C CA . VAL A 1 302 ? -13.201 -23.178 20.521 1.00 89.06 302 VAL A CA 1
ATOM 2463 C C . VAL A 1 302 ? -13.677 -23.178 21.969 1.00 89.06 302 VAL A C 1
ATOM 2465 O O . VAL A 1 302 ? -13.260 -24.048 22.731 1.00 89.06 302 VAL A O 1
ATOM 2468 N N . ASN A 1 303 ? -14.580 -22.269 22.339 1.00 88.75 303 ASN A N 1
ATOM 2469 C CA . ASN A 1 303 ? -15.131 -22.216 23.693 1.00 88.75 303 ASN A CA 1
ATOM 2470 C C . ASN A 1 303 ? -15.965 -23.464 24.006 1.00 88.75 303 ASN A C 1
ATOM 2472 O O . ASN A 1 303 ? -15.770 -24.094 25.043 1.00 88.75 303 ASN A O 1
ATOM 2476 N N . LEU A 1 304 ? -16.844 -23.873 23.086 1.00 89.19 304 LEU A N 1
ATOM 2477 C CA . LEU A 1 304 ? -17.701 -25.046 23.249 1.00 89.19 304 LEU A CA 1
ATOM 2478 C C . LEU A 1 304 ? -16.877 -26.326 23.450 1.00 89.19 304 LEU A C 1
ATOM 2480 O O . LEU A 1 304 ? -17.128 -27.094 24.379 1.00 89.19 304 LEU A O 1
ATOM 2484 N N . LYS A 1 305 ? -15.870 -26.556 22.598 1.00 88.81 305 LYS A N 1
ATOM 2485 C CA . LYS A 1 305 ? -14.995 -27.730 22.713 1.00 88.81 305 LYS A CA 1
ATOM 2486 C C . LYS A 1 305 ? -14.059 -27.640 23.914 1.00 88.81 305 LYS A C 1
ATOM 2488 O O . LYS A 1 305 ? -13.848 -28.660 24.565 1.00 88.81 305 LYS A O 1
ATOM 2493 N N . GLY A 1 306 ? -13.571 -26.443 24.245 1.00 83.50 306 GLY A N 1
ATOM 2494 C CA . GLY A 1 306 ? -12.771 -26.186 25.441 1.00 83.50 306 GLY A CA 1
ATOM 2495 C C . GLY A 1 306 ? -13.508 -26.576 26.723 1.00 83.50 306 GLY A C 1
ATOM 2496 O O . GLY A 1 306 ? -12.973 -27.345 27.517 1.00 83.50 306 GLY A O 1
ATOM 2497 N N . HIS A 1 307 ? -14.767 -26.151 26.878 1.00 79.88 307 HIS A N 1
ATOM 2498 C CA . HIS A 1 307 ? -15.613 -26.554 28.010 1.00 79.88 307 HIS A CA 1
ATOM 2499 C C . HIS A 1 307 ? -15.921 -28.056 28.027 1.00 79.88 307 HIS A C 1
ATOM 2501 O O . HIS A 1 307 ? -16.031 -28.649 29.096 1.00 79.88 307 HIS A O 1
ATOM 2507 N N . ALA A 1 308 ? -16.019 -28.689 26.857 1.00 80.31 308 ALA A N 1
ATOM 2508 C CA . ALA A 1 308 ? -16.230 -30.130 26.734 1.00 80.31 308 ALA A CA 1
ATOM 2509 C C . ALA A 1 308 ? -14.939 -30.971 26.861 1.00 80.31 308 ALA A C 1
ATOM 2511 O O . ALA A 1 308 ? -14.993 -32.184 26.656 1.00 80.31 308 ALA A O 1
ATOM 2512 N N . GLY A 1 309 ? -13.775 -30.357 27.119 1.00 81.94 309 GLY A N 1
ATOM 2513 C CA . GLY A 1 309 ? -12.477 -31.044 27.169 1.00 81.94 309 GLY A CA 1
ATOM 2514 C C . GLY A 1 309 ? -12.015 -31.637 25.828 1.00 81.94 309 GLY A C 1
ATOM 2515 O O . GLY A 1 309 ? -11.107 -32.467 25.793 1.00 81.94 309 GLY A O 1
ATOM 2516 N N . LYS A 1 310 ? -12.635 -31.239 24.710 1.00 87.44 310 LYS A N 1
ATOM 2517 C CA . LYS A 1 310 ? -12.337 -31.743 23.363 1.00 87.44 310 LYS A CA 1
ATOM 2518 C C . LYS A 1 310 ? -11.346 -30.825 22.649 1.00 87.44 310 LYS A C 1
ATOM 2520 O O . LYS A 1 310 ? -11.421 -29.603 22.742 1.00 87.44 310 LYS A O 1
ATOM 2525 N N . LYS A 1 311 ? -10.434 -31.418 21.877 1.00 88.69 311 LYS A N 1
ATOM 2526 C CA . LYS A 1 311 ? -9.513 -30.671 21.007 1.00 88.69 311 LYS A CA 1
ATOM 2527 C C . LYS A 1 311 ? -10.181 -30.330 19.670 1.00 88.69 311 LYS A C 1
ATOM 2529 O O . LYS A 1 311 ? -11.108 -31.016 19.237 1.00 88.69 311 LYS A O 1
ATOM 2534 N N . LEU A 1 312 ? -9.703 -29.260 19.031 1.00 89.00 312 LEU A N 1
ATOM 2535 C CA . LEU A 1 312 ? -10.033 -28.967 17.635 1.00 89.00 312 LEU A CA 1
ATOM 2536 C C . LEU A 1 312 ? -9.505 -30.089 16.732 1.00 89.00 312 LEU A C 1
ATOM 2538 O O . LEU A 1 312 ? -8.440 -30.645 17.004 1.00 89.00 312 LEU A O 1
ATOM 2542 N N . THR A 1 313 ? -10.237 -30.383 15.662 1.00 93.31 313 THR A N 1
ATOM 2543 C CA . THR A 1 313 ? -9.736 -31.215 14.559 1.00 93.31 313 THR A CA 1
ATOM 2544 C C . THR A 1 313 ? -8.639 -30.470 13.798 1.00 93.31 313 THR A C 1
ATOM 2546 O O . THR A 1 313 ? -8.504 -29.252 13.938 1.00 93.31 313 THR A O 1
ATOM 2549 N N . ASP A 1 314 ? -7.862 -31.172 12.975 1.00 93.06 314 ASP A N 1
ATOM 2550 C CA . ASP A 1 314 ? -6.803 -30.526 12.191 1.00 93.06 314 ASP A CA 1
ATOM 2551 C C . ASP A 1 314 ? -7.369 -29.498 11.203 1.00 93.06 314 ASP A C 1
ATOM 2553 O O . ASP A 1 314 ? -6.913 -28.361 11.194 1.00 93.06 314 ASP A O 1
ATOM 2557 N N . GLN A 1 315 ? -8.475 -29.808 10.520 1.00 93.50 315 GLN A N 1
ATOM 2558 C CA . GLN A 1 315 ? -9.158 -28.850 9.637 1.00 93.50 315 GLN A CA 1
ATOM 2559 C C . GLN A 1 315 ? -9.600 -27.572 10.370 1.00 93.50 315 GLN A C 1
ATOM 2561 O O . GLN A 1 315 ? -9.452 -26.463 9.861 1.00 93.50 315 GLN A O 1
ATOM 2566 N N . GLU A 1 316 ? -10.127 -27.700 11.590 1.00 93.12 316 GLU A N 1
ATOM 2567 C CA . GLU A 1 316 ? -10.528 -26.544 12.399 1.00 93.12 316 GLU A CA 1
ATOM 2568 C C . GLU A 1 316 ? -9.319 -25.736 12.889 1.00 93.12 316 GLU A C 1
ATOM 2570 O O . GLU A 1 316 ? -9.398 -24.512 13.030 1.00 93.12 316 GLU A O 1
ATOM 2575 N N . ARG A 1 317 ? -8.193 -26.403 13.172 1.00 92.31 317 ARG A N 1
ATOM 2576 C CA . ARG A 1 317 ? -6.942 -25.726 13.527 1.00 92.31 317 ARG A CA 1
ATOM 2577 C C . ARG A 1 317 ? -6.400 -24.938 12.344 1.00 92.31 317 ARG A C 1
ATOM 2579 O O . ARG A 1 317 ? -6.072 -23.769 12.543 1.00 92.31 317 ARG A O 1
ATOM 2586 N N . ASP A 1 318 ? -6.380 -25.541 11.163 1.00 93.19 318 ASP A N 1
ATOM 2587 C CA . ASP A 1 318 ? -5.911 -24.914 9.928 1.00 93.19 318 ASP A CA 1
ATOM 2588 C C . ASP A 1 318 ? -6.794 -23.718 9.569 1.00 93.19 318 ASP A C 1
ATOM 2590 O O . ASP A 1 318 ? -6.293 -22.625 9.310 1.00 93.19 318 ASP A O 1
ATOM 2594 N N . HIS A 1 319 ? -8.119 -23.864 9.671 1.00 93.62 319 HIS A N 1
ATOM 2595 C CA . HIS A 1 319 ? -9.051 -22.760 9.438 1.00 93.62 319 HIS A CA 1
ATOM 2596 C C . HIS A 1 319 ? -8.861 -21.616 10.450 1.00 93.62 319 HIS A C 1
ATOM 2598 O O . HIS A 1 319 ? -8.821 -20.442 10.078 1.00 93.62 319 HIS A O 1
ATOM 2604 N N . ARG A 1 320 ? -8.653 -21.930 11.736 1.00 93.69 320 ARG A N 1
ATOM 2605 C CA . ARG A 1 320 ? -8.323 -20.922 12.759 1.00 93.69 320 ARG A CA 1
ATOM 2606 C C . ARG A 1 320 ? -7.004 -20.208 12.449 1.00 93.69 320 ARG A C 1
ATOM 2608 O O . ARG A 1 320 ? -6.904 -18.995 12.637 1.00 93.69 320 ARG A O 1
ATOM 2615 N N . GLU A 1 321 ? -5.982 -20.947 12.030 1.00 93.56 321 GLU A N 1
ATOM 2616 C CA . GLU A 1 321 ? -4.673 -20.393 11.672 1.00 93.56 321 GLU A CA 1
ATOM 2617 C C . GLU A 1 321 ? -4.764 -19.510 10.427 1.00 93.56 321 GLU A C 1
ATOM 2619 O O . GLU A 1 321 ? -4.222 -18.404 10.432 1.00 93.56 321 GLU A O 1
ATOM 2624 N N . HIS A 1 322 ? -5.553 -19.915 9.432 1.00 93.06 322 HIS A N 1
ATOM 2625 C CA . HIS A 1 322 ? -5.870 -19.112 8.257 1.00 93.06 322 HIS A CA 1
ATOM 2626 C C . HIS A 1 322 ? -6.562 -17.790 8.628 1.00 93.06 322 HIS A C 1
ATOM 2628 O O . HIS A 1 322 ? -6.109 -16.715 8.230 1.00 93.06 322 HIS A O 1
ATOM 2634 N N . LEU A 1 323 ? -7.593 -17.826 9.480 1.00 94.38 323 LEU A N 1
ATOM 2635 C CA . LEU A 1 323 ? -8.246 -16.610 9.982 1.00 94.38 323 LEU A CA 1
ATOM 2636 C C . LEU A 1 323 ? -7.271 -15.707 10.758 1.00 94.38 323 LEU A C 1
ATOM 2638 O O . LEU A 1 323 ? -7.337 -14.479 10.657 1.00 94.38 323 LEU A O 1
ATOM 2642 N N . GLY A 1 324 ? -6.338 -16.292 11.515 1.00 93.19 324 GLY A N 1
ATOM 2643 C CA . GLY A 1 324 ? -5.298 -15.548 12.232 1.00 93.19 324 GLY A CA 1
ATOM 2644 C C . GLY A 1 324 ? -4.225 -14.946 11.321 1.00 93.19 324 GLY A C 1
ATOM 2645 O O . GLY A 1 324 ? -3.719 -13.848 11.591 1.00 93.19 324 GLY A O 1
ATOM 2646 N N . PHE A 1 325 ? -3.908 -15.616 10.214 1.00 93.12 325 PHE A N 1
ATOM 2647 C CA . PHE A 1 325 ? -3.067 -15.084 9.146 1.00 93.12 325 PHE A CA 1
ATOM 2648 C C . PHE A 1 325 ? -3.740 -13.884 8.466 1.00 93.12 325 PHE A C 1
ATOM 2650 O O . PHE A 1 325 ? -3.107 -12.837 8.303 1.00 93.12 325 PHE A O 1
ATOM 2657 N N . LEU A 1 326 ? -5.035 -13.975 8.154 1.00 93.38 326 LEU A N 1
ATOM 2658 C CA . LEU A 1 326 ? -5.802 -12.876 7.557 1.00 93.38 326 LEU A CA 1
ATOM 2659 C C . LEU A 1 326 ? -6.071 -11.707 8.525 1.00 93.38 326 LEU A C 1
ATOM 2661 O O . LEU A 1 326 ? -6.334 -10.595 8.074 1.00 93.38 326 LEU A O 1
ATOM 2665 N N . GLY A 1 327 ? -5.934 -11.923 9.838 1.00 93.00 327 GLY A N 1
ATOM 2666 C CA . GLY A 1 327 ? -6.100 -10.892 10.872 1.00 93.00 327 GLY A CA 1
ATOM 2667 C C . GLY A 1 327 ? -7.499 -10.827 11.495 1.00 93.00 327 GLY A C 1
ATOM 2668 O O . GLY A 1 327 ? -7.845 -9.816 12.095 1.00 93.00 327 GLY A O 1
ATOM 2669 N N . PHE A 1 328 ? -8.304 -11.884 11.362 1.00 94.12 328 PHE A N 1
ATOM 2670 C CA . PHE A 1 328 ? -9.663 -11.969 11.917 1.00 94.12 328 PHE A CA 1
ATOM 2671 C C . PHE A 1 328 ? -9.740 -12.790 13.209 1.00 94.12 328 PHE A C 1
ATOM 2673 O O . PHE A 1 328 ? -10.734 -12.717 13.936 1.00 94.12 328 PHE A O 1
ATOM 2680 N N . TYR A 1 329 ? -8.692 -13.552 13.527 1.00 91.25 329 TYR A N 1
ATOM 2681 C CA . TYR A 1 329 ? -8.637 -14.375 14.729 1.00 91.25 329 TYR A CA 1
ATOM 2682 C C . TYR A 1 329 ? -7.360 -14.113 15.533 1.00 91.25 329 TYR A C 1
ATOM 2684 O O . TYR A 1 329 ? -6.250 -14.341 15.060 1.00 91.25 329 TYR A O 1
ATOM 2692 N N . GLU A 1 330 ? -7.526 -13.699 16.785 1.00 85.06 330 GLU A N 1
ATOM 2693 C CA . GLU A 1 330 ? -6.461 -13.666 17.785 1.00 85.06 330 GLU A CA 1
ATOM 2694 C C . GLU A 1 330 ? -6.765 -14.731 18.833 1.00 85.06 330 GLU A C 1
ATOM 2696 O O . GLU A 1 330 ? -7.917 -14.906 19.242 1.00 85.06 330 GLU A O 1
ATOM 2701 N N . LYS A 1 331 ? -5.742 -15.496 19.228 1.00 75.00 331 LYS A N 1
ATOM 2702 C CA . LYS A 1 331 ? -5.908 -16.467 20.309 1.00 75.00 331 LYS A CA 1
ATOM 2703 C C . LYS A 1 331 ? -6.177 -15.677 21.595 1.00 75.00 331 LYS A C 1
ATOM 2705 O O . LYS A 1 331 ? -5.379 -14.795 21.897 1.00 75.00 331 LYS A O 1
ATOM 2710 N N . PRO A 1 332 ? -7.260 -15.969 22.334 1.00 67.19 332 PRO A N 1
ATOM 2711 C CA . PRO A 1 332 ? -7.469 -15.343 23.630 1.00 67.19 332 PRO A CA 1
ATOM 2712 C C . PRO A 1 332 ? -6.286 -15.686 24.541 1.00 67.19 332 PRO A C 1
ATOM 2714 O O . PRO A 1 332 ? -5.895 -16.853 24.639 1.00 67.19 332 PRO A O 1
ATOM 2717 N N . ASP A 1 333 ? -5.692 -14.666 25.160 1.00 54.81 333 ASP A N 1
ATOM 2718 C CA . ASP A 1 333 ? -4.604 -14.843 26.117 1.00 54.81 333 ASP A CA 1
ATOM 2719 C C . ASP A 1 333 ? -5.136 -15.620 27.327 1.00 54.81 333 ASP A C 1
ATOM 2721 O O . ASP A 1 333 ? -6.040 -15.174 28.030 1.00 54.81 333 ASP A O 1
ATOM 2725 N N . VAL A 1 334 ? -4.567 -16.796 27.595 1.00 53.44 334 VAL A N 1
ATOM 2726 C CA . VAL A 1 334 ? -4.995 -17.704 28.679 1.00 53.44 334 VAL A CA 1
ATOM 2727 C C . VAL A 1 334 ? -4.519 -17.198 30.061 1.00 53.44 334 VAL A C 1
ATOM 2729 O O . VAL A 1 334 ? -4.281 -17.980 30.971 1.00 53.44 334 VAL A O 1
ATOM 2732 N N . LYS A 1 335 ? -4.321 -15.883 30.241 1.00 43.00 335 LYS A N 1
ATOM 2733 C CA . LYS A 1 335 ? -3.781 -15.284 31.480 1.00 43.00 335 LYS A CA 1
ATOM 2734 C C . LYS A 1 335 ? -4.816 -14.613 32.384 1.00 43.00 335 LYS A C 1
ATOM 2736 O O . LYS A 1 335 ? -4.437 -14.020 33.388 1.00 43.00 335 LYS A O 1
ATOM 2741 N N . THR A 1 336 ? -6.101 -14.731 32.084 1.00 38.28 336 THR A N 1
ATOM 2742 C CA . THR A 1 336 ? -7.168 -14.238 32.964 1.00 38.28 336 THR A CA 1
ATOM 2743 C C . THR A 1 336 ? -8.297 -15.252 33.043 1.00 38.28 336 THR A C 1
ATOM 2745 O O . THR A 1 336 ? -9.301 -15.109 32.348 1.00 38.28 336 THR A O 1
ATOM 2748 N N . VAL A 1 337 ? -8.100 -16.270 33.882 1.00 33.59 337 VAL A N 1
ATOM 2749 C CA . VAL A 1 337 ? -9.145 -16.873 34.724 1.00 33.59 337 VAL A CA 1
ATOM 2750 C C . VAL A 1 337 ? -8.522 -17.160 36.079 1.00 33.59 337 VAL A C 1
ATOM 2752 O O . VAL A 1 337 ? -7.426 -17.766 36.080 1.00 33.59 337 VAL A O 1
#

pLDDT: mean 89.07, std 12.42, range [31.61, 98.5]

Secondary structure (DSSP, 8-state):
------PPPTTHHHHHHHHHHHHHHHHHHHHHHHHHHHHHHHHHHHHHHHHHHHHHHHHHHHHHHHHHHHHHHHHHHHHHHHTTPBPPPSBTTS--GGGHHHHHHHHHHHHHHHHHT-HHHHHHHHHHHHHHHSBSS-SEEEETTEEEEEETTEEEE--HHHHH--SS---GGGGGG-GGGGGHHHHHHHHHHHHTSTTGGGS-HHHHHHHHHHHGGGGGGGTTTT---EETTEEP-TTS-HHHHHH-HHHHHHHHHHHHHHHHHHHH---S-SHHHHHHHHHHHHHHHHHHHHHHHHHHHHHHHHHTTPPPPHHHHHHHHHHHHHTS--PPPTT--